Protein AF-A0A8S0TKL1-F1 (afdb_monomer_lite)

Organism: NCBI:txid158383

Structure (mmCIF, N/CA/C/O backbone):
data_AF-A0A8S0TKL1-F1
#
_entry.id   AF-A0A8S0TKL1-F1
#
loop_
_atom_site.group_PDB
_atom_site.id
_atom_site.type_symbol
_atom_site.label_atom_id
_atom_site.label_alt_id
_atom_site.label_comp_id
_atom_site.label_asym_id
_atom_site.label_entity_id
_atom_site.label_seq_id
_atom_site.pdbx_PDB_ins_code
_atom_site.Cartn_x
_atom_site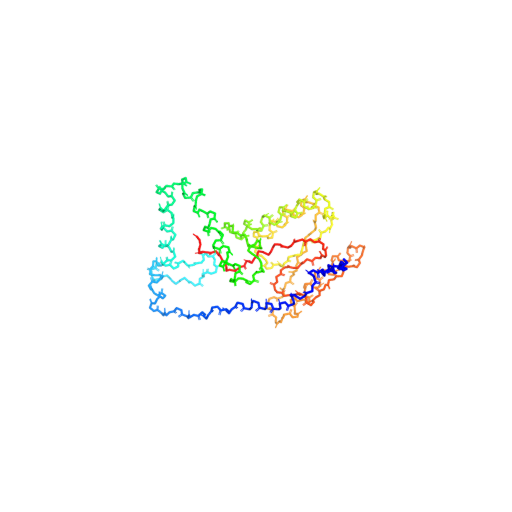.Cartn_y
_atom_site.Cartn_z
_atom_site.occupancy
_atom_site.B_iso_or_equiv
_atom_site.auth_seq_id
_atom_site.auth_comp_id
_atom_site.auth_asym_id
_atom_site.auth_atom_id
_atom_site.pdbx_PDB_model_num
ATOM 1 N N . MET A 1 1 ? -47.295 20.333 -53.017 1.00 46.12 1 MET A N 1
ATOM 2 C CA . MET A 1 1 ? -45.949 20.927 -53.095 1.00 46.12 1 MET A CA 1
ATOM 3 C C . MET A 1 1 ? -45.644 21.453 -51.716 1.00 46.12 1 MET A C 1
ATOM 5 O O . MET A 1 1 ? -46.322 22.380 -51.317 1.00 46.12 1 MET A O 1
ATOM 9 N N . ASP A 1 2 ? -44.691 20.826 -51.034 1.00 37.06 2 ASP A N 1
ATOM 10 C CA . ASP A 1 2 ? -43.877 21.405 -49.962 1.00 37.06 2 ASP A CA 1
ATOM 11 C C . ASP A 1 2 ? -42.509 20.688 -50.013 1.00 37.06 2 ASP A C 1
ATOM 13 O O . ASP A 1 2 ? -42.480 19.487 -50.309 1.00 37.06 2 ASP A O 1
ATOM 17 N N . PRO A 1 3 ? -41.378 21.402 -49.858 1.00 41.84 3 PRO A N 1
ATOM 18 C CA . PRO A 1 3 ? -40.030 20.863 -50.059 1.00 41.84 3 PRO A CA 1
ATOM 19 C C . PRO A 1 3 ? -39.504 20.091 -48.828 1.00 41.84 3 PRO A C 1
ATOM 21 O O . PRO A 1 3 ? -40.022 20.267 -47.727 1.00 41.84 3 PRO A O 1
ATOM 24 N N . PRO A 1 4 ? -38.462 19.244 -48.981 1.00 39.22 4 PRO A N 1
ATOM 25 C CA . PRO A 1 4 ? -37.960 18.406 -47.895 1.00 39.22 4 PRO A CA 1
ATOM 26 C C . PRO A 1 4 ? -37.111 19.191 -46.883 1.00 39.22 4 PRO A C 1
ATOM 28 O O . PRO A 1 4 ? -36.217 19.962 -47.242 1.00 39.22 4 PRO A O 1
ATOM 31 N N . THR A 1 5 ? -37.385 18.944 -45.604 1.00 43.25 5 THR A N 1
ATOM 32 C CA . THR A 1 5 ? -36.692 19.478 -44.427 1.00 43.25 5 THR A CA 1
ATOM 33 C C . THR A 1 5 ? -35.252 18.957 -44.354 1.00 43.25 5 THR A C 1
ATOM 35 O O . THR A 1 5 ? -35.010 17.756 -44.479 1.00 43.25 5 THR A O 1
ATOM 38 N N . LYS A 1 6 ? -34.285 19.859 -44.144 1.00 37.91 6 LYS A N 1
ATOM 39 C CA . LYS A 1 6 ? -32.874 19.523 -43.896 1.00 37.91 6 LYS A CA 1
ATOM 40 C C . LYS A 1 6 ? -32.737 18.767 -42.568 1.00 37.91 6 LYS A C 1
ATOM 42 O O . LYS A 1 6 ? -33.294 19.189 -41.561 1.00 37.91 6 LYS A O 1
ATOM 47 N N . ILE A 1 7 ? -31.975 17.677 -42.585 1.00 38.97 7 ILE A N 1
ATOM 48 C CA . ILE A 1 7 ? -31.530 16.941 -41.396 1.00 38.97 7 ILE A CA 1
ATOM 49 C C . ILE A 1 7 ? -30.292 17.670 -40.854 1.00 38.97 7 ILE A C 1
ATOM 51 O O . ILE A 1 7 ? -29.280 17.736 -41.550 1.00 38.97 7 ILE A O 1
ATOM 55 N N . GLU A 1 8 ? -30.375 18.228 -39.646 1.00 34.50 8 GLU A N 1
ATOM 56 C CA . GLU A 1 8 ? -29.218 18.737 -38.894 1.00 34.50 8 GLU A CA 1
ATOM 57 C C . GLU A 1 8 ? -28.656 17.629 -37.981 1.00 34.50 8 GLU A C 1
ATOM 59 O O . GLU A 1 8 ? -29.400 16.942 -37.280 1.00 34.50 8 GLU A O 1
ATOM 64 N N . ASP A 1 9 ? -27.335 17.431 -38.052 1.00 34.38 9 ASP A N 1
ATOM 65 C CA . ASP A 1 9 ? -26.521 16.479 -37.279 1.00 34.38 9 ASP A CA 1
ATOM 66 C C . ASP A 1 9 ? -26.368 16.982 -35.827 1.00 34.38 9 ASP A C 1
ATOM 68 O O . ASP A 1 9 ? -25.827 18.072 -35.626 1.00 34.38 9 ASP A O 1
ATOM 72 N N . PRO A 1 10 ? -26.806 16.235 -34.794 1.00 32.62 10 PRO A N 1
ATOM 73 C CA . PRO A 1 10 ? -26.685 16.653 -33.403 1.00 32.62 10 PRO A CA 1
ATOM 74 C C . PRO A 1 10 ? -25.294 16.291 -32.866 1.00 32.62 10 PRO A C 1
ATOM 76 O O . PRO A 1 10 ? -25.141 15.435 -31.995 1.00 32.62 10 PRO A O 1
ATOM 79 N N . ARG A 1 11 ? -24.256 16.929 -33.411 1.00 34.94 11 ARG A N 1
ATOM 80 C CA . ARG A 1 11 ? -22.880 16.869 -32.895 1.00 34.94 11 ARG A CA 1
ATOM 81 C C . ARG A 1 11 ? -22.237 18.248 -32.922 1.00 34.94 11 ARG A C 1
ATOM 83 O O . ARG A 1 11 ? -21.206 18.467 -33.547 1.00 34.94 11 ARG A O 1
ATOM 90 N N . ALA A 1 12 ? -22.853 19.174 -32.207 1.00 37.09 12 ALA A N 1
ATOM 91 C CA . ALA A 1 12 ? -22.194 20.368 -31.714 1.00 37.09 12 ALA A CA 1
ATOM 92 C C . ALA A 1 12 ? -22.820 20.716 -30.360 1.00 37.09 12 ALA A C 1
ATOM 94 O O . ALA A 1 12 ? -24.028 20.588 -30.193 1.00 37.09 12 ALA A O 1
ATOM 95 N N . ASP A 1 13 ? -21.974 21.125 -29.421 1.00 35.41 13 ASP A N 1
ATOM 96 C CA . ASP A 1 13 ? -22.315 21.729 -28.128 1.00 35.41 13 ASP A CA 1
ATOM 97 C C . ASP A 1 13 ? -22.530 20.781 -26.939 1.00 35.41 13 ASP A C 1
ATOM 99 O O . ASP A 1 13 ? -23.627 20.594 -26.421 1.00 35.41 13 ASP A O 1
ATOM 103 N N . ALA A 1 14 ? -21.412 20.280 -26.408 1.00 35.62 14 ALA A N 1
ATOM 104 C CA . ALA A 1 14 ? -21.275 20.017 -24.974 1.00 35.62 14 ALA A CA 1
ATOM 105 C C . ALA A 1 14 ? -19.806 20.166 -24.542 1.00 35.62 14 ALA A C 1
ATOM 107 O O . ALA A 1 14 ? -19.160 19.213 -24.114 1.00 35.62 14 ALA A O 1
ATOM 108 N N . ASN A 1 15 ? -19.265 21.381 -24.669 1.00 33.25 15 ASN A N 1
ATOM 109 C CA . ASN A 1 15 ? -18.017 21.753 -24.006 1.00 33.25 15 ASN A CA 1
ATOM 110 C C . ASN A 1 15 ? -18.342 22.062 -22.533 1.00 33.25 15 ASN A C 1
ATOM 112 O O . ASN A 1 15 ? -18.610 23.202 -22.160 1.00 33.25 15 ASN A O 1
ATOM 116 N N . GLY A 1 16 ? -18.445 21.007 -21.726 1.00 29.70 16 GLY A N 1
ATOM 117 C CA . GLY A 1 16 ? -18.662 21.085 -20.287 1.00 29.70 16 GLY A CA 1
ATOM 118 C C . GLY A 1 16 ? -17.365 20.792 -19.549 1.00 29.70 16 GLY A C 1
ATOM 119 O O . GLY A 1 16 ? -17.092 19.635 -19.240 1.00 29.70 16 GLY A O 1
ATOM 120 N N . ASP A 1 17 ? -16.598 21.841 -19.249 1.00 34.38 17 ASP A N 1
ATOM 121 C CA . ASP A 1 17 ? -15.521 21.831 -18.253 1.00 34.38 17 ASP A CA 1
ATOM 122 C C . ASP A 1 17 ? -16.118 21.530 -16.865 1.00 34.38 17 ASP A C 1
ATOM 124 O O . ASP A 1 17 ? -16.336 22.411 -16.032 1.00 34.38 17 ASP A O 1
ATOM 128 N N . ASN A 1 18 ? -16.406 20.258 -16.594 1.00 33.22 18 ASN A N 1
ATOM 129 C CA . ASN A 1 18 ? -16.682 19.784 -15.246 1.00 33.22 18 ASN A CA 1
ATOM 130 C C . ASN A 1 18 ? -15.349 19.538 -14.541 1.00 33.22 18 ASN A C 1
ATOM 132 O O . ASN A 1 18 ? -14.916 18.404 -14.348 1.00 33.22 18 ASN A O 1
ATOM 136 N N . ASN A 1 19 ? -14.715 20.635 -14.123 1.00 36.72 19 ASN A N 1
ATOM 137 C CA . ASN A 1 19 ? -13.672 20.623 -13.105 1.00 36.72 19 ASN A CA 1
ATOM 138 C C . ASN A 1 19 ? -14.286 20.121 -11.790 1.00 36.72 19 ASN A C 1
ATOM 140 O O . ASN A 1 19 ? -14.715 20.894 -10.931 1.00 36.72 19 ASN A O 1
ATOM 144 N N . HIS A 1 20 ? -14.354 18.799 -11.642 1.00 42.16 20 HIS A N 1
ATOM 145 C CA . HIS A 1 20 ? -14.812 18.122 -10.439 1.00 42.16 20 HIS A CA 1
ATOM 146 C C . HIS A 1 20 ? -13.710 18.184 -9.373 1.00 42.16 20 HIS A C 1
ATOM 148 O O . HIS A 1 20 ? -13.169 17.171 -8.940 1.00 42.16 20 HIS A O 1
ATOM 154 N N . VAL A 1 21 ? -13.358 19.396 -8.940 1.00 45.19 21 VAL A N 1
ATOM 155 C CA . VAL A 1 21 ? -12.469 19.603 -7.796 1.00 45.19 21 VAL A CA 1
ATOM 156 C C . VAL A 1 21 ? -13.259 19.197 -6.558 1.00 45.19 21 VAL A C 1
ATOM 158 O O . VAL A 1 21 ? -14.012 19.993 -5.988 1.00 45.19 21 VAL A O 1
ATOM 161 N N . SER A 1 22 ? -13.144 17.925 -6.167 1.00 52.41 22 SER A N 1
ATOM 162 C CA . SER A 1 22 ? -13.704 17.458 -4.905 1.00 52.41 22 SER A CA 1
ATOM 163 C C . SER A 1 22 ? -13.083 18.314 -3.794 1.00 52.41 22 SER A C 1
ATOM 165 O O . SER A 1 22 ? -11.863 18.456 -3.666 1.00 52.41 22 SER A O 1
ATOM 167 N N . LYS A 1 23 ? -13.927 19.018 -3.033 1.00 53.78 23 LYS A N 1
ATOM 168 C CA . LYS A 1 23 ? -13.450 19.808 -1.897 1.00 53.78 23 LYS A CA 1
ATOM 169 C C . LYS A 1 23 ? -12.899 18.821 -0.876 1.00 53.78 23 LYS A C 1
ATOM 171 O O . LYS A 1 23 ? -13.683 18.111 -0.250 1.00 53.78 23 LYS A O 1
ATOM 176 N N . LYS A 1 24 ? -11.570 18.790 -0.714 1.00 57.69 24 LYS A N 1
ATOM 177 C CA . LYS A 1 24 ? -10.903 17.966 0.302 1.00 57.69 24 LYS A CA 1
ATOM 178 C C . LYS A 1 24 ? -11.620 18.148 1.647 1.00 57.69 24 LYS A C 1
ATOM 180 O O . LYS A 1 24 ? -11.804 19.298 2.068 1.00 57.69 24 LYS A O 1
ATOM 185 N N . PRO A 1 25 ? -12.040 17.060 2.315 1.00 58.72 25 PRO A N 1
ATOM 186 C CA . PRO A 1 25 ? -12.666 17.154 3.623 1.00 58.72 25 PRO A CA 1
ATOM 187 C C . PRO A 1 25 ? -11.761 17.947 4.569 1.00 58.72 25 PRO A C 1
ATOM 189 O O . PRO A 1 25 ? -10.560 17.684 4.651 1.00 58.72 25 PRO A O 1
ATOM 192 N N . LYS A 1 26 ? -12.317 18.934 5.281 1.00 61.84 26 LYS A N 1
ATOM 193 C CA . LYS A 1 26 ? -11.586 19.601 6.364 1.00 61.84 26 LYS A CA 1
ATOM 194 C C . LYS A 1 26 ? -11.349 18.570 7.464 1.00 61.84 26 LYS A C 1
ATOM 196 O O . LYS A 1 26 ? -12.279 18.215 8.181 1.00 61.84 26 LYS A O 1
ATOM 201 N N . LEU A 1 27 ? -10.115 18.090 7.573 1.00 65.31 27 LEU A N 1
ATOM 202 C CA . LEU A 1 27 ? -9.699 17.199 8.649 1.00 65.31 27 LEU A CA 1
ATOM 203 C C . LEU A 1 27 ? -9.691 17.994 9.960 1.00 65.31 27 LEU A C 1
ATOM 205 O O . LEU A 1 27 ? -8.895 18.916 10.131 1.00 65.31 27 LEU A O 1
ATOM 209 N N . SER A 1 28 ? -10.602 17.665 10.872 1.00 76.12 28 SER A N 1
ATOM 210 C CA . SER A 1 28 ? -10.535 18.119 12.259 1.00 76.12 28 SER A CA 1
ATOM 211 C C . SER A 1 28 ? -9.568 17.229 13.030 1.00 76.12 28 SER A C 1
ATOM 213 O O . SER A 1 28 ? -9.634 16.003 12.925 1.00 76.12 28 SER A O 1
ATOM 215 N N . PHE A 1 29 ? -8.685 17.829 13.824 1.00 82.19 29 PHE A N 1
ATOM 216 C CA . PHE A 1 29 ? -7.832 17.062 14.725 1.00 82.19 29 PHE A CA 1
ATOM 217 C C . PHE A 1 29 ? -8.677 16.422 15.829 1.00 82.19 29 PHE A C 1
ATOM 219 O O . PHE A 1 29 ? -9.531 17.081 16.419 1.00 82.19 29 PHE A O 1
ATOM 226 N N . ILE A 1 30 ? -8.417 15.144 16.099 1.00 87.38 30 ILE A N 1
ATOM 227 C CA . ILE A 1 30 ? -8.975 14.426 17.246 1.00 87.38 30 ILE A CA 1
ATOM 228 C C . ILE A 1 30 ? -8.429 15.041 18.545 1.00 87.38 30 ILE A C 1
ATOM 230 O O . ILE A 1 30 ? -7.235 15.332 18.653 1.00 87.38 30 ILE A O 1
ATOM 234 N N . SER A 1 31 ? -9.302 15.276 19.521 1.00 93.88 31 SER A N 1
ATOM 235 C CA . SER A 1 31 ? -8.929 15.868 20.807 1.00 93.88 31 SER A CA 1
ATOM 236 C C . SER A 1 31 ? -8.208 14.864 21.715 1.00 93.88 31 SER A C 1
ATOM 238 O O . SER A 1 31 ? -8.336 13.650 21.565 1.00 93.88 31 SER A O 1
ATOM 240 N N . GLU A 1 32 ? -7.455 15.353 22.703 1.00 94.56 32 GLU A N 1
ATOM 241 C CA . GLU A 1 32 ? -6.758 14.482 23.658 1.00 94.56 32 GLU A CA 1
ATOM 242 C C . GLU A 1 32 ? -7.700 13.505 24.404 1.00 94.56 32 GLU A C 1
ATOM 244 O O . GLU A 1 32 ? -7.355 12.322 24.499 1.00 94.56 32 GLU A O 1
ATOM 249 N N . PRO A 1 33 ? -8.889 13.918 24.895 1.00 96.12 33 PRO A N 1
ATOM 250 C CA . PRO A 1 33 ? -9.846 12.986 25.494 1.00 96.12 33 PRO A CA 1
ATOM 251 C C . PRO A 1 33 ? -10.320 11.904 24.518 1.00 96.12 33 PRO A C 1
ATOM 253 O O . PRO A 1 33 ? -10.390 10.734 24.897 1.00 96.12 33 PRO A O 1
ATOM 256 N N . GLU A 1 34 ? -10.590 12.267 23.261 1.00 95.62 34 GLU A N 1
ATOM 257 C CA . GLU A 1 34 ? -11.009 11.315 22.225 1.00 95.62 34 GLU A CA 1
ATOM 258 C C . GLU A 1 34 ? -9.890 10.321 21.892 1.00 95.62 34 GLU A C 1
ATOM 260 O O . GLU A 1 34 ? -10.152 9.126 21.808 1.00 95.62 34 GLU A O 1
ATOM 265 N N . ILE A 1 35 ? -8.629 10.766 21.796 1.00 93.75 35 ILE A N 1
ATOM 266 C CA . ILE A 1 35 ? -7.475 9.863 21.638 1.00 93.75 35 ILE A CA 1
ATOM 267 C C . ILE A 1 35 ? -7.415 8.878 22.812 1.00 93.75 35 ILE A C 1
ATOM 269 O O . ILE A 1 35 ? -7.280 7.670 22.607 1.00 93.75 35 ILE A O 1
ATOM 273 N N . ARG A 1 36 ? -7.522 9.365 24.056 1.00 93.25 36 ARG A N 1
ATOM 274 C CA . ARG A 1 36 ? -7.478 8.497 25.246 1.00 93.25 36 ARG A CA 1
ATOM 275 C C . ARG A 1 36 ? -8.600 7.461 25.228 1.00 93.25 36 ARG A C 1
ATOM 277 O O . ARG A 1 36 ? -8.350 6.317 25.595 1.00 93.25 36 ARG A O 1
ATOM 284 N N . GLN A 1 37 ? -9.795 7.839 24.780 1.00 96.25 37 GLN A N 1
ATOM 285 C CA . GLN A 1 37 ? -10.935 6.935 24.653 1.00 96.25 37 GLN A CA 1
ATOM 286 C C . GLN A 1 37 ? -10.734 5.904 23.533 1.00 96.25 37 GLN A C 1
ATOM 288 O O . GLN A 1 37 ? -10.868 4.703 23.771 1.00 96.25 37 GLN A O 1
ATOM 293 N N . GLU A 1 38 ? -10.379 6.350 22.328 1.00 95.62 38 GLU A N 1
ATOM 294 C CA . GLU A 1 38 ? -10.201 5.492 21.152 1.00 95.62 38 GLU A CA 1
ATOM 295 C C . GLU A 1 38 ? -9.068 4.473 21.335 1.00 95.62 38 GLU A C 1
ATOM 297 O O . GLU A 1 38 ? -9.150 3.348 20.845 1.00 95.62 38 GLU A O 1
ATOM 302 N N . PHE A 1 39 ? -8.032 4.816 22.101 1.00 94.88 39 PHE A N 1
ATOM 303 C CA . PHE A 1 39 ? -6.862 3.961 22.315 1.00 94.88 39 PHE A CA 1
ATOM 304 C C . PHE A 1 39 ? -6.753 3.398 23.743 1.00 94.88 39 PHE A C 1
ATOM 306 O O . PHE A 1 39 ? -5.701 2.882 24.127 1.00 94.88 39 PHE A O 1
ATOM 313 N N . ALA A 1 40 ? -7.842 3.419 24.523 1.00 95.75 40 ALA A N 1
ATOM 314 C CA . ALA A 1 40 ? -7.879 2.920 25.907 1.00 95.75 40 ALA A CA 1
ATOM 315 C C . ALA A 1 40 ? -7.533 1.422 26.052 1.00 95.75 40 ALA A C 1
ATOM 317 O O . ALA A 1 40 ? -7.192 0.959 27.136 1.00 95.75 40 ALA A O 1
ATOM 318 N N . HIS A 1 41 ? -7.617 0.658 24.961 1.00 94.81 41 HIS A N 1
ATOM 319 C CA . HIS A 1 41 ? -7.290 -0.768 24.913 1.00 94.81 41 HIS A CA 1
ATOM 320 C C . HIS A 1 41 ? -5.775 -1.049 24.850 1.00 94.81 41 HIS A C 1
ATOM 322 O O . HIS A 1 41 ? -5.359 -2.207 24.914 1.00 94.81 41 HIS A O 1
ATOM 328 N N . HIS A 1 42 ? -4.931 -0.022 24.713 1.00 94.81 42 HIS A N 1
ATOM 329 C CA . HIS A 1 42 ? -3.483 -0.178 24.808 1.00 94.81 42 HIS A CA 1
ATOM 330 C C . HIS A 1 42 ? -3.037 -0.545 26.226 1.00 94.81 42 HIS A C 1
ATOM 332 O O . HIS A 1 42 ? -3.619 -0.115 27.219 1.00 94.81 42 HIS A O 1
ATOM 338 N N . LYS A 1 43 ? -1.945 -1.314 26.325 1.00 95.12 43 LYS A N 1
ATOM 339 C CA . LYS A 1 43 ? -1.371 -1.724 27.610 1.00 95.12 43 LYS A CA 1
ATOM 340 C C . LYS A 1 43 ? -0.892 -0.494 28.407 1.00 95.12 43 LYS A C 1
ATOM 342 O O . LYS A 1 43 ? 0.023 0.188 27.938 1.00 95.12 43 LYS A O 1
ATOM 347 N N . PRO A 1 44 ? -1.437 -0.231 29.612 1.00 94.31 44 PRO A N 1
ATOM 348 C CA . PRO A 1 44 ? -0.988 0.881 30.445 1.00 94.31 44 PRO A CA 1
ATOM 349 C C . PRO A 1 44 ? 0.503 0.778 30.788 1.00 94.31 44 PRO A C 1
ATOM 351 O O . PRO A 1 44 ? 1.040 -0.319 30.946 1.00 94.31 44 PRO A O 1
ATOM 354 N N . GLY A 1 45 ? 1.175 1.925 30.900 1.00 95.12 45 GLY A N 1
ATOM 355 C CA . GLY A 1 45 ? 2.604 2.003 31.226 1.00 95.12 45 GLY A CA 1
ATOM 356 C C . GLY A 1 45 ? 3.561 1.670 30.074 1.00 95.12 45 GLY A C 1
ATOM 357 O O . GLY A 1 45 ? 4.769 1.758 30.263 1.00 95.12 45 GLY A O 1
ATOM 358 N N . ILE A 1 46 ? 3.058 1.324 28.881 1.00 94.88 46 ILE A N 1
ATOM 359 C CA . ILE A 1 46 ? 3.880 1.059 27.692 1.00 94.88 46 ILE A CA 1
ATOM 360 C C . ILE A 1 46 ? 3.612 2.122 26.626 1.00 94.88 46 ILE A C 1
ATOM 362 O O . ILE A 1 46 ? 2.532 2.176 26.038 1.00 94.88 46 ILE A O 1
ATOM 366 N N . ALA A 1 47 ? 4.615 2.952 26.339 1.00 91.19 47 ALA A N 1
ATOM 367 C CA . ALA A 1 47 ? 4.531 3.937 25.267 1.00 91.19 47 ALA A CA 1
ATOM 368 C C . ALA A 1 47 ? 4.677 3.262 23.890 1.00 91.19 47 ALA A C 1
ATOM 370 O O . ALA A 1 47 ? 5.709 2.667 23.576 1.00 91.19 47 ALA A O 1
ATOM 371 N N . ARG A 1 48 ? 3.654 3.383 23.037 1.00 88.19 48 ARG A N 1
ATOM 372 C CA . ARG A 1 48 ? 3.707 2.950 21.632 1.00 88.19 48 ARG A CA 1
ATOM 373 C C . ARG A 1 48 ? 4.228 4.083 20.751 1.00 88.19 48 ARG A C 1
ATOM 375 O O . ARG A 1 48 ? 3.455 4.850 20.193 1.00 88.19 48 ARG A O 1
ATOM 382 N N . ILE A 1 49 ? 5.550 4.175 20.633 1.00 92.56 49 ILE A N 1
ATOM 383 C CA . ILE A 1 49 ? 6.214 5.207 19.814 1.00 92.56 49 ILE A CA 1
ATOM 384 C C . ILE A 1 49 ? 6.413 4.793 18.348 1.00 92.56 49 ILE A C 1
ATOM 386 O O . ILE A 1 49 ? 6.733 5.629 17.512 1.00 92.56 49 ILE A O 1
ATOM 390 N N . ASN A 1 50 ? 6.213 3.512 18.019 1.00 91.06 50 ASN A N 1
ATOM 391 C CA . ASN A 1 50 ? 6.388 2.973 16.669 1.00 91.06 50 ASN A CA 1
ATOM 392 C C . ASN A 1 50 ? 5.051 2.515 16.065 1.00 91.06 50 ASN A C 1
ATOM 394 O O . ASN A 1 50 ? 4.808 1.323 15.867 1.00 91.06 50 ASN A O 1
ATOM 398 N N . ASN A 1 51 ? 4.175 3.475 15.767 1.00 87.69 51 ASN A N 1
ATOM 399 C CA . ASN A 1 51 ? 2.934 3.187 15.043 1.00 87.69 51 ASN A CA 1
ATOM 400 C C . ASN A 1 51 ? 3.195 2.835 13.568 1.00 87.69 51 ASN A C 1
ATOM 402 O O . ASN A 1 51 ? 2.362 2.188 12.947 1.00 87.69 51 ASN A O 1
ATOM 406 N N . GLY A 1 52 ? 4.361 3.190 13.018 1.00 86.69 52 GLY A N 1
ATOM 407 C CA . GLY A 1 52 ? 4.713 2.916 11.622 1.00 86.69 52 GLY A CA 1
ATOM 408 C C . GLY A 1 52 ? 4.909 1.435 11.276 1.00 86.69 52 GLY A C 1
ATOM 409 O O . GLY A 1 52 ? 4.870 1.092 10.102 1.00 86.69 52 GLY A O 1
ATOM 410 N N . SER A 1 53 ? 5.101 0.548 12.262 1.00 86.12 53 SER A N 1
ATOM 411 C CA . SER A 1 53 ? 5.328 -0.883 12.001 1.00 86.12 53 SER A CA 1
ATOM 412 C C . SER A 1 53 ? 4.035 -1.678 11.809 1.00 86.12 53 SER A C 1
ATOM 414 O O . SER A 1 53 ? 3.853 -2.328 10.788 1.00 86.12 53 SER A O 1
ATOM 416 N N . PHE A 1 54 ? 3.151 -1.660 12.810 1.00 87.75 54 PHE A N 1
ATOM 417 C CA . PHE A 1 54 ? 1.919 -2.468 12.836 1.00 87.75 54 PHE A CA 1
ATOM 418 C C . PHE A 1 54 ? 0.667 -1.618 13.070 1.00 87.75 54 PHE A C 1
ATOM 420 O O . PHE A 1 54 ? -0.392 -2.158 13.367 1.00 87.75 54 PHE A O 1
ATOM 427 N N . GLY A 1 55 ? 0.797 -0.291 13.009 1.00 89.50 55 GLY A N 1
ATOM 428 C CA . GLY A 1 55 ? -0.294 0.647 13.231 1.00 89.50 55 GLY A CA 1
ATOM 429 C C . GLY A 1 55 ? -0.856 0.668 14.652 1.00 89.50 55 GLY A C 1
ATOM 430 O O . GLY A 1 55 ? -0.248 0.209 15.627 1.00 89.50 55 GLY A O 1
ATOM 431 N N . SER A 1 56 ? -2.026 1.288 14.753 1.00 89.88 56 SER A N 1
ATOM 432 C CA . SER A 1 56 ? -2.817 1.453 15.968 1.00 89.88 56 SER A CA 1
ATOM 433 C C . SER A 1 56 ? -4.271 1.640 15.543 1.00 89.88 56 SER A C 1
ATOM 435 O O . SER A 1 56 ? -4.567 2.585 14.814 1.00 89.88 56 SER A O 1
ATOM 437 N N . CYS A 1 57 ? -5.166 0.738 15.947 1.00 92.50 57 CYS A N 1
ATOM 438 C CA . CYS A 1 57 ? -6.558 0.745 15.496 1.00 92.50 57 CYS A CA 1
ATOM 439 C C . CYS A 1 57 ? -7.459 1.413 16.546 1.00 92.50 57 CYS A C 1
ATOM 441 O O . CYS A 1 57 ? -7.483 0.929 17.675 1.00 92.50 57 CYS A O 1
ATOM 443 N N . PRO A 1 58 ? -8.195 2.491 16.225 1.00 95.06 58 PRO A N 1
ATOM 444 C CA . PRO A 1 58 ? -9.156 3.091 17.151 1.00 95.06 58 PRO A CA 1
ATOM 445 C C . PRO A 1 58 ? -10.236 2.088 17.594 1.00 95.06 58 PRO A C 1
ATOM 447 O O . PRO A 1 58 ? -10.671 1.233 16.817 1.00 95.06 58 PRO A O 1
ATOM 450 N N . ALA A 1 59 ? -10.714 2.201 18.832 1.00 97.19 59 ALA A N 1
ATOM 451 C CA . ALA A 1 59 ? -11.769 1.362 19.392 1.00 97.19 59 ALA A CA 1
ATOM 452 C C . ALA A 1 59 ? -13.057 1.381 18.551 1.00 97.19 59 ALA A C 1
ATOM 454 O O . ALA A 1 59 ? -13.710 0.343 18.409 1.00 97.19 59 ALA A O 1
ATOM 455 N N . SER A 1 60 ? -13.412 2.521 17.955 1.00 96.81 60 SER A N 1
ATOM 456 C CA . SER A 1 60 ? -14.567 2.645 17.057 1.00 96.81 60 SER A CA 1
ATOM 457 C C . SER A 1 60 ? -14.417 1.821 15.772 1.00 96.81 60 SER A C 1
ATOM 459 O O . SER A 1 60 ? -15.394 1.220 15.303 1.00 96.81 60 SER A O 1
ATOM 461 N N . ILE A 1 61 ? -13.199 1.712 15.237 1.00 96.31 61 ILE A N 1
ATOM 462 C CA . ILE A 1 61 ? -12.889 0.867 14.077 1.00 96.31 61 ILE A CA 1
ATOM 463 C C . ILE A 1 61 ? -12.920 -0.611 14.475 1.00 96.31 61 ILE A C 1
ATOM 465 O O . ILE A 1 61 ? -13.603 -1.394 13.816 1.00 96.31 61 ILE A O 1
ATOM 469 N N . ILE A 1 62 ? -12.316 -0.986 15.611 1.00 96.69 62 ILE A N 1
ATOM 470 C CA . ILE A 1 62 ? -12.394 -2.356 16.161 1.00 96.69 62 ILE A CA 1
ATOM 471 C C . ILE A 1 62 ? -13.860 -2.785 16.350 1.00 96.69 62 ILE A C 1
ATOM 473 O O . ILE A 1 62 ? -14.250 -3.900 15.997 1.00 96.69 62 ILE A O 1
ATOM 477 N N . ALA A 1 63 ? -14.704 -1.903 16.891 1.00 97.88 63 ALA A N 1
ATOM 478 C CA . ALA A 1 63 ? -16.128 -2.173 17.070 1.00 97.88 63 ALA A CA 1
ATOM 479 C C . ALA A 1 63 ? -16.865 -2.353 15.732 1.00 97.88 63 ALA A C 1
ATOM 481 O O . ALA A 1 63 ? -17.795 -3.155 15.631 1.00 97.88 63 ALA A O 1
ATOM 482 N N . SER A 1 64 ? -16.474 -1.616 14.695 1.00 97.12 64 SER A N 1
ATOM 483 C CA . SER A 1 64 ? -17.054 -1.736 13.354 1.00 97.12 64 SER A CA 1
ATOM 484 C C . SER A 1 64 ? -16.625 -3.034 12.666 1.00 97.12 64 SER A C 1
ATOM 486 O O . SER A 1 64 ? -17.481 -3.735 12.129 1.00 97.12 64 SER A O 1
ATOM 488 N N . GLN A 1 65 ? -15.355 -3.425 12.791 1.00 96.19 65 GLN A N 1
ATOM 489 C CA . GLN A 1 65 ? -14.852 -4.712 12.307 1.00 96.19 65 GLN A CA 1
ATOM 490 C C . GLN A 1 65 ? -15.617 -5.888 12.935 1.00 96.19 65 GLN A C 1
ATOM 492 O O . GLN A 1 65 ? -16.130 -6.750 12.222 1.00 96.19 65 GLN A O 1
ATOM 497 N N . LYS A 1 66 ? -15.791 -5.891 14.266 1.00 96.81 66 LYS A N 1
ATOM 498 C CA . LYS A 1 66 ? -16.580 -6.920 14.971 1.00 96.81 66 LYS A CA 1
ATOM 499 C C . LYS A 1 66 ? -18.025 -6.992 14.475 1.00 96.81 66 LYS A C 1
ATOM 501 O O . LYS A 1 66 ? -18.570 -8.081 14.317 1.00 96.81 66 LYS A O 1
ATOM 506 N N . ARG A 1 67 ? -18.652 -5.841 14.203 1.00 97.62 67 ARG A N 1
ATOM 507 C CA . ARG A 1 67 ? -20.017 -5.784 13.654 1.00 97.62 67 ARG A CA 1
ATOM 508 C C . ARG A 1 67 ? -20.105 -6.428 12.269 1.00 97.62 67 ARG A C 1
ATOM 510 O O . ARG A 1 67 ? -21.058 -7.160 12.016 1.00 97.62 67 ARG A O 1
ATOM 517 N N . TRP A 1 68 ? -19.125 -6.197 11.399 1.00 95.31 68 TRP A N 1
ATOM 518 C CA . TRP A 1 68 ? -19.075 -6.825 10.077 1.00 95.31 68 TRP A CA 1
ATOM 519 C C . TRP A 1 68 ? -18.805 -8.329 10.142 1.00 95.31 68 TRP A C 1
ATOM 521 O O . TRP A 1 68 ? -19.490 -9.087 9.460 1.00 95.31 68 TRP A O 1
ATOM 531 N N . GLN A 1 69 ? -17.895 -8.771 11.015 1.00 95.69 69 GLN A N 1
ATOM 532 C CA . GLN A 1 69 ? -17.655 -10.199 11.253 1.00 95.69 69 GLN A CA 1
ATOM 533 C C . GLN A 1 69 ? -18.933 -10.915 11.706 1.00 95.69 69 GLN A C 1
ATOM 535 O O . GLN A 1 69 ? -19.287 -11.954 11.158 1.00 95.69 69 GLN A O 1
ATOM 540 N N . LEU A 1 70 ? -19.670 -10.334 12.660 1.00 97.31 70 LEU A N 1
ATOM 541 C CA . LEU A 1 70 ? -20.937 -10.903 13.119 1.00 97.31 70 LEU A CA 1
ATOM 542 C C . LEU A 1 70 ? -21.997 -10.937 12.012 1.00 97.31 70 LEU A C 1
ATOM 544 O O . LEU A 1 70 ? -22.692 -11.940 11.899 1.00 97.31 70 LEU A O 1
ATOM 548 N N . ARG A 1 71 ? -22.107 -9.895 11.174 1.00 95.19 71 ARG A N 1
ATOM 549 C CA . ARG A 1 71 ? -23.038 -9.905 10.028 1.00 95.19 71 ARG A CA 1
ATOM 550 C C . ARG A 1 71 ? -22.749 -11.041 9.058 1.00 95.19 71 ARG A C 1
ATOM 552 O O . ARG A 1 71 ? -23.680 -11.721 8.650 1.00 95.19 71 ARG A O 1
ATOM 559 N N . PHE A 1 72 ? -21.480 -11.254 8.716 1.00 95.69 72 PHE A N 1
ATOM 560 C CA . PHE A 1 72 ? -21.095 -12.378 7.868 1.00 95.69 72 PHE A CA 1
ATOM 561 C C . PHE A 1 72 ? -21.507 -13.715 8.498 1.00 95.69 72 PHE A C 1
ATOM 563 O O . PHE A 1 72 ? -22.115 -14.543 7.832 1.00 95.69 72 PHE A O 1
ATOM 570 N N . LEU A 1 73 ? -21.251 -13.905 9.797 1.00 97.06 73 LEU A N 1
ATOM 571 C CA . LEU A 1 73 ? -21.573 -15.153 10.499 1.00 97.06 73 LEU A CA 1
ATOM 572 C C . LEU A 1 73 ? -23.078 -15.395 10.702 1.00 97.06 73 LEU A C 1
ATOM 574 O O . LEU A 1 73 ? -23.481 -16.537 10.897 1.00 97.06 73 LEU A O 1
ATOM 578 N N . GLN A 1 74 ? -23.910 -14.351 10.679 1.00 97.94 74 GLN A N 1
ATOM 579 C CA . GLN A 1 74 ? -25.364 -14.478 10.826 1.00 97.94 74 GLN A CA 1
ATOM 580 C C . GLN A 1 74 ? -26.022 -15.135 9.608 1.00 97.94 74 GLN A C 1
ATOM 582 O O . GLN A 1 74 ? -26.962 -15.910 9.770 1.00 97.94 74 GLN A O 1
ATOM 587 N N . GLN A 1 75 ? -25.554 -14.801 8.404 1.00 97.69 75 GLN A N 1
ATOM 588 C CA . GLN A 1 75 ? -26.092 -15.309 7.141 1.00 97.69 75 GLN A CA 1
ATOM 589 C C . GLN A 1 75 ? -24.996 -15.165 6.054 1.00 97.69 75 GLN A C 1
ATOM 591 O O . GLN A 1 75 ? -24.933 -14.141 5.368 1.00 97.69 75 GLN A O 1
ATOM 596 N N . PRO A 1 76 ? -24.074 -16.144 5.929 1.00 97.25 76 PRO A N 1
ATOM 597 C CA . PRO A 1 76 ? -22.922 -16.028 5.030 1.00 97.25 76 PRO A CA 1
ATOM 598 C C . PRO A 1 76 ? -23.285 -15.901 3.547 1.00 97.25 76 PRO A C 1
ATOM 600 O O . PRO A 1 76 ? -22.623 -15.152 2.829 1.00 97.25 76 PRO A O 1
ATOM 603 N N . ASP A 1 77 ? -24.329 -16.596 3.094 1.00 98.19 77 ASP A N 1
ATOM 604 C CA . ASP A 1 77 ? -24.719 -16.631 1.681 1.00 98.19 77 ASP A CA 1
ATOM 605 C C . ASP A 1 77 ? -25.253 -15.268 1.216 1.00 98.19 77 ASP A C 1
ATOM 607 O O . ASP A 1 77 ? -24.765 -14.686 0.251 1.00 98.19 77 ASP A O 1
ATOM 611 N N . ASP A 1 78 ? -26.211 -14.704 1.945 1.00 96.94 78 ASP A N 1
ATOM 612 C CA . ASP A 1 78 ? -26.760 -13.364 1.744 1.00 96.94 78 ASP A CA 1
ATOM 613 C C . ASP A 1 78 ? -25.663 -12.308 1.853 1.00 96.94 78 ASP A C 1
ATOM 615 O O . ASP A 1 78 ? -25.562 -11.420 1.004 1.00 96.94 78 ASP A O 1
ATOM 619 N N . PHE A 1 79 ? -24.773 -12.430 2.844 1.00 96.00 79 PHE A N 1
ATOM 620 C CA . PHE A 1 79 ? -23.640 -11.524 2.944 1.00 96.00 79 PHE A CA 1
ATOM 621 C C . PHE A 1 79 ? -22.775 -11.562 1.680 1.00 96.00 79 PHE A C 1
ATOM 623 O O . PHE A 1 79 ? -22.459 -10.509 1.121 1.00 96.00 79 PHE A O 1
ATOM 630 N N . PHE A 1 80 ? -22.410 -12.755 1.212 1.00 94.06 80 PHE A N 1
ATOM 631 C CA . PHE A 1 80 ? -21.535 -12.929 0.060 1.00 94.06 80 PHE A CA 1
ATOM 632 C C . PHE A 1 80 ? -22.191 -12.451 -1.242 1.00 94.06 80 PHE A C 1
ATOM 634 O O . PHE A 1 80 ? -21.600 -11.647 -1.965 1.00 94.06 80 PHE A O 1
ATOM 641 N N . PHE A 1 81 ? -23.422 -12.888 -1.520 1.00 95.56 81 PHE A N 1
ATOM 642 C CA . PHE A 1 81 ? -24.107 -12.601 -2.781 1.00 95.56 81 PHE A CA 1
ATOM 643 C C . PHE A 1 81 ? -24.711 -11.196 -2.839 1.00 95.56 81 PHE A C 1
ATOM 645 O O . PHE A 1 81 ? -24.714 -10.582 -3.904 1.00 95.56 81 PHE A O 1
ATOM 652 N N . ASN A 1 82 ? -25.188 -10.654 -1.714 1.00 95.38 82 ASN A N 1
ATOM 653 C CA . ASN A 1 82 ? -25.957 -9.409 -1.713 1.00 95.38 82 ASN A CA 1
ATOM 654 C C . ASN A 1 82 ? -25.227 -8.230 -1.065 1.00 95.38 82 ASN A C 1
ATOM 656 O O . ASN A 1 82 ? -25.539 -7.081 -1.391 1.00 95.38 82 ASN A O 1
ATOM 660 N N . HIS A 1 83 ? -24.271 -8.440 -0.156 1.00 93.88 83 HIS A N 1
ATOM 661 C CA . HIS A 1 83 ? -23.659 -7.341 0.604 1.00 93.88 83 HIS A CA 1
ATOM 662 C C . HIS A 1 83 ? -22.198 -7.073 0.243 1.00 93.88 83 HIS A C 1
ATOM 664 O O . HIS A 1 83 ? -21.846 -5.914 0.017 1.00 93.88 83 HIS A O 1
ATOM 670 N N . LEU A 1 84 ? -21.364 -8.107 0.153 1.00 92.00 84 LEU A N 1
ATOM 671 C CA . LEU A 1 84 ? -19.910 -7.987 0.069 1.00 92.00 84 LEU A CA 1
ATOM 672 C C . LEU A 1 84 ? -19.451 -7.098 -1.093 1.00 92.00 84 LEU A C 1
ATOM 674 O O . LEU A 1 84 ? -18.752 -6.111 -0.866 1.00 92.00 84 LEU A O 1
ATOM 678 N N . GLN A 1 85 ? -19.892 -7.384 -2.322 1.00 94.19 85 GLN A N 1
ATOM 679 C CA . GLN A 1 85 ? -19.466 -6.631 -3.508 1.00 94.19 85 GLN A CA 1
ATOM 680 C C . GLN A 1 85 ? -19.822 -5.140 -3.409 1.00 94.19 85 GLN A C 1
ATOM 682 O O . GLN A 1 85 ? -19.002 -4.279 -3.729 1.00 94.19 85 GLN A O 1
ATOM 687 N N . ARG A 1 86 ? -21.026 -4.824 -2.912 1.00 96.06 86 ARG A N 1
ATOM 688 C CA . ARG A 1 86 ? -21.472 -3.436 -2.723 1.00 96.06 86 ARG A CA 1
ATOM 689 C C . ARG A 1 86 ? -20.620 -2.708 -1.685 1.00 96.06 86 ARG A C 1
ATOM 691 O O . ARG A 1 86 ? -20.275 -1.550 -1.897 1.00 96.06 86 ARG A O 1
ATOM 698 N N . GLN A 1 87 ? -20.264 -3.377 -0.587 1.00 94.94 87 GLN A N 1
ATOM 699 C CA . GLN A 1 87 ? -19.422 -2.783 0.456 1.00 94.94 87 GLN A CA 1
ATOM 700 C C . GLN A 1 87 ? -17.975 -2.593 -0.011 1.00 94.94 87 GLN A C 1
ATOM 702 O O . GLN A 1 87 ? -17.408 -1.533 0.227 1.00 94.94 87 GLN A O 1
ATOM 707 N N . ILE A 1 88 ? -17.405 -3.550 -0.754 1.00 93.81 88 ILE A N 1
ATOM 708 C CA . ILE A 1 88 ? -16.076 -3.393 -1.366 1.00 93.81 88 ILE A CA 1
ATOM 709 C C . ILE A 1 88 ? -16.069 -2.202 -2.330 1.00 93.81 88 ILE A C 1
ATOM 711 O O . ILE A 1 88 ? -15.162 -1.376 -2.268 1.00 93.81 88 ILE A O 1
ATOM 715 N N . LEU A 1 89 ? -17.081 -2.070 -3.194 1.00 95.88 89 LEU A N 1
ATOM 716 C CA . LEU A 1 89 ? -17.192 -0.931 -4.111 1.00 95.88 89 LEU A CA 1
ATOM 717 C C . LEU A 1 89 ? -17.307 0.400 -3.355 1.00 95.88 89 LEU A C 1
ATOM 719 O O . LEU A 1 89 ? -16.664 1.382 -3.728 1.00 95.88 89 LEU A O 1
ATOM 723 N N . HIS A 1 90 ? -18.087 0.427 -2.275 1.00 96.25 90 HIS A N 1
ATOM 724 C CA . HIS A 1 90 ? -18.206 1.601 -1.417 1.00 96.25 90 HIS A CA 1
ATOM 725 C C . HIS A 1 90 ? -16.854 1.996 -0.802 1.00 96.25 90 HIS A C 1
ATOM 727 O O . HIS A 1 90 ? -16.446 3.151 -0.926 1.00 96.25 90 HIS A O 1
ATOM 733 N N . SER A 1 91 ? -16.116 1.039 -0.228 1.00 95.50 91 SER A N 1
ATOM 734 C CA . SER A 1 91 ? -14.765 1.276 0.295 1.00 95.50 91 SER A CA 1
ATOM 735 C C . SER A 1 91 ? -13.810 1.771 -0.793 1.00 95.50 91 SER A C 1
ATOM 737 O O . SER A 1 91 ? -13.128 2.770 -0.583 1.00 95.50 91 SER A O 1
ATOM 739 N N . ARG A 1 92 ? -13.797 1.138 -1.976 1.00 95.44 92 ARG A N 1
ATOM 740 C CA . ARG A 1 92 ? -12.967 1.570 -3.117 1.00 95.44 92 ARG A CA 1
ATOM 741 C C . ARG A 1 92 ? -13.286 2.998 -3.553 1.00 95.44 92 ARG A C 1
ATOM 743 O O . ARG A 1 92 ? -12.367 3.744 -3.860 1.00 95.44 92 ARG A O 1
ATOM 750 N N . THR A 1 93 ? -14.558 3.394 -3.534 1.00 95.38 93 THR A N 1
ATOM 751 C CA . THR A 1 93 ? -14.990 4.755 -3.899 1.00 95.38 93 THR A CA 1
ATOM 752 C C . THR A 1 93 ? -14.468 5.795 -2.907 1.00 95.38 93 THR A C 1
ATOM 754 O O . THR A 1 93 ? -13.909 6.805 -3.319 1.00 95.38 93 THR A O 1
ATOM 757 N N . ILE A 1 94 ? -14.567 5.522 -1.601 1.00 93.69 94 ILE A N 1
ATOM 758 C CA . ILE A 1 94 ? -14.005 6.408 -0.567 1.00 93.69 94 ILE A CA 1
ATOM 759 C C . ILE A 1 94 ? -12.483 6.524 -0.724 1.00 93.69 94 ILE A C 1
ATOM 761 O O . ILE A 1 94 ? -11.930 7.618 -0.636 1.00 93.69 94 ILE A O 1
ATOM 765 N N . ILE A 1 95 ? -11.802 5.398 -0.958 1.00 89.12 95 ILE A N 1
ATOM 766 C CA . ILE A 1 95 ? -10.344 5.364 -1.125 1.00 89.12 95 ILE A CA 1
ATOM 767 C C . ILE A 1 95 ? -9.924 6.137 -2.372 1.00 89.12 95 ILE A C 1
ATOM 769 O O . ILE A 1 95 ? -8.979 6.913 -2.295 1.00 89.12 95 ILE A O 1
ATOM 773 N N . LYS A 1 96 ? -10.637 5.962 -3.489 1.00 92.12 96 LYS A N 1
ATOM 774 C CA . LYS A 1 96 ? -10.415 6.697 -4.738 1.00 92.12 96 LYS A CA 1
ATOM 775 C C . LYS A 1 96 ? -10.397 8.205 -4.484 1.00 92.12 96 LYS A C 1
ATOM 777 O O . LYS A 1 96 ? -9.432 8.867 -4.856 1.00 92.12 96 LYS A O 1
ATOM 782 N N . ASP A 1 97 ? -11.400 8.725 -3.780 1.00 89.94 97 ASP A N 1
ATOM 783 C CA . ASP A 1 97 ? -11.459 10.149 -3.441 1.00 89.94 97 ASP A CA 1
ATOM 784 C C . ASP A 1 97 ? -10.339 10.562 -2.467 1.00 89.94 97 ASP A C 1
ATOM 786 O O . ASP A 1 97 ? -9.772 11.645 -2.600 1.00 89.94 97 ASP A O 1
ATOM 790 N N . LEU A 1 98 ? -9.979 9.698 -1.509 1.00 87.44 98 LEU A N 1
ATOM 791 C CA . LEU A 1 98 ? -8.908 9.955 -0.538 1.00 87.44 98 LEU A CA 1
ATOM 792 C C . LEU A 1 98 ? -7.530 10.085 -1.204 1.00 87.44 98 LEU A C 1
ATOM 794 O O . LEU A 1 98 ? -6.751 10.967 -0.835 1.00 87.44 98 LEU A O 1
ATOM 798 N N . ILE A 1 99 ? -7.230 9.215 -2.172 1.00 85.94 99 ILE A N 1
ATOM 799 C CA . ILE A 1 99 ? -5.943 9.196 -2.881 1.00 85.94 99 ILE A CA 1
ATOM 800 C C . ILE A 1 99 ? -5.944 10.063 -4.146 1.00 85.94 99 ILE A C 1
ATOM 802 O O . ILE A 1 99 ? -4.894 10.231 -4.756 1.00 85.94 99 ILE A O 1
ATOM 806 N N . ASN A 1 100 ? -7.080 10.678 -4.493 1.00 89.00 100 ASN A N 1
ATOM 807 C CA . ASN A 1 100 ? -7.286 11.451 -5.723 1.00 89.00 100 ASN A CA 1
ATOM 808 C C . ASN A 1 100 ? -7.044 10.620 -7.000 1.00 89.00 100 ASN A C 1
ATOM 810 O O . ASN A 1 100 ? -6.428 11.112 -7.939 1.00 89.00 100 ASN A O 1
ATOM 814 N N . ALA A 1 101 ? -7.505 9.366 -7.021 1.00 87.88 101 ALA A N 1
ATOM 815 C CA . ALA A 1 101 ? -7.540 8.568 -8.249 1.00 87.88 101 ALA A CA 1
ATOM 816 C C . ALA A 1 101 ? -8.660 9.065 -9.180 1.00 87.88 101 ALA A C 1
ATOM 818 O O . ALA A 1 101 ? -9.689 9.554 -8.699 1.00 87.88 101 ALA A O 1
ATOM 819 N N . ASP A 1 102 ? -8.501 8.907 -10.495 1.00 89.75 102 ASP A N 1
ATOM 820 C CA . ASP A 1 102 ? -9.466 9.433 -11.470 1.00 89.75 102 ASP A CA 1
ATOM 821 C C . ASP A 1 102 ? -10.726 8.559 -11.515 1.00 89.75 102 ASP A C 1
ATOM 823 O O . ASP A 1 102 ? -11.863 9.054 -11.466 1.00 89.75 102 ASP A O 1
ATOM 827 N N . HIS A 1 103 ? -10.536 7.237 -11.506 1.00 94.31 103 HIS A N 1
ATOM 828 C CA . HIS A 1 103 ? -11.610 6.249 -11.554 1.00 94.31 103 HIS A CA 1
ATOM 829 C C . HIS A 1 103 ? -11.502 5.196 -10.442 1.00 94.31 103 HIS A C 1
ATOM 831 O O . HIS A 1 103 ? -10.421 4.856 -9.973 1.00 94.31 103 HIS A O 1
ATOM 837 N N . VAL A 1 104 ? -12.638 4.627 -10.017 1.00 91.69 104 VAL A N 1
ATOM 838 C CA . VAL A 1 104 ? -12.658 3.586 -8.965 1.00 91.69 104 VAL A CA 1
ATOM 839 C C . VAL A 1 104 ? -11.902 2.317 -9.380 1.00 91.69 104 VAL A C 1
ATOM 841 O O . VAL A 1 104 ? -11.390 1.588 -8.528 1.00 91.69 104 VAL A O 1
ATOM 844 N N . ASP A 1 105 ? -11.787 2.075 -10.687 1.00 93.31 105 ASP A N 1
ATOM 845 C CA . ASP A 1 105 ? -11.069 0.928 -11.258 1.00 93.31 105 ASP A CA 1
ATOM 846 C C . ASP A 1 105 ? -9.552 0.992 -11.089 1.00 93.31 105 ASP A C 1
ATOM 848 O O . ASP A 1 105 ? -8.896 -0.044 -11.133 1.00 93.31 105 ASP A O 1
ATOM 852 N N . GLU A 1 106 ? -9.010 2.160 -10.750 1.00 91.38 106 GLU A N 1
ATOM 853 C CA . GLU A 1 106 ? -7.599 2.329 -10.385 1.00 91.38 106 GLU A CA 1
ATOM 854 C C . GLU A 1 106 ? -7.312 1.910 -8.933 1.00 91.38 106 GLU A C 1
ATOM 856 O O . GLU A 1 106 ? -6.162 1.861 -8.503 1.00 91.38 106 GLU A O 1
ATOM 861 N N . VAL A 1 107 ? -8.350 1.581 -8.155 1.00 90.69 107 VAL A N 1
ATOM 862 C CA . VAL A 1 107 ? -8.225 1.189 -6.748 1.00 90.69 107 VAL A CA 1
ATOM 863 C C . VAL A 1 107 ? -8.512 -0.294 -6.586 1.00 90.69 107 VAL A C 1
ATOM 865 O O . VAL A 1 107 ? -9.627 -0.742 -6.834 1.00 90.69 107 VAL A O 1
ATOM 868 N N . SER A 1 108 ? -7.543 -1.050 -6.074 1.00 91.88 108 SER A N 1
ATOM 869 C CA . SER A 1 108 ? -7.722 -2.444 -5.649 1.00 91.88 108 SER A CA 1
ATOM 870 C C . SER A 1 108 ? -7.410 -2.600 -4.162 1.00 91.88 108 SER A C 1
ATOM 872 O O . SER A 1 108 ? -6.446 -2.024 -3.663 1.00 91.88 108 SER A O 1
ATOM 874 N N . ILE A 1 109 ? -8.224 -3.385 -3.451 1.00 89.06 109 ILE A N 1
ATOM 875 C CA . ILE A 1 109 ? -8.028 -3.690 -2.026 1.00 89.06 109 ILE A CA 1
ATOM 876 C C . ILE A 1 109 ? -7.413 -5.083 -1.916 1.00 89.06 109 ILE A C 1
ATOM 878 O O . ILE A 1 109 ? -7.947 -6.040 -2.472 1.00 89.06 109 ILE A O 1
ATOM 882 N N . VAL A 1 110 ? -6.293 -5.184 -1.204 1.00 90.94 110 VAL A N 1
ATOM 883 C CA . VAL A 1 110 ? -5.542 -6.429 -0.982 1.00 90.94 110 VAL A CA 1
ATOM 884 C C . VAL A 1 110 ? -5.107 -6.532 0.481 1.00 90.94 110 VAL A C 1
ATOM 886 O O . VAL A 1 110 ? -5.234 -5.569 1.231 1.00 90.94 110 VAL A O 1
ATOM 889 N N . ASP A 1 111 ? -4.570 -7.683 0.887 1.00 87.25 111 ASP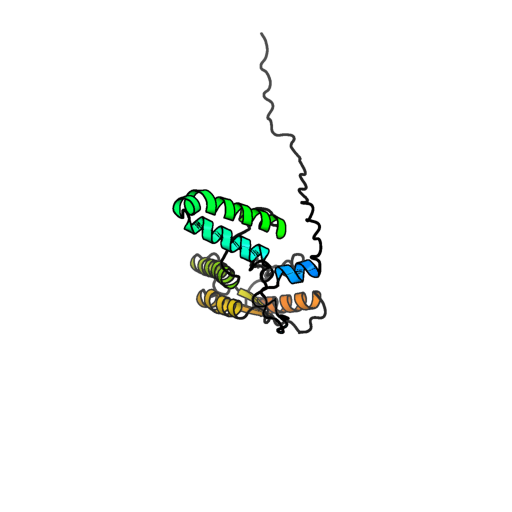 A N 1
ATOM 890 C CA . ASP A 1 111 ? -4.315 -7.996 2.303 1.00 87.25 111 ASP A CA 1
ATOM 891 C C . ASP A 1 111 ? -3.163 -7.227 2.955 1.00 87.25 111 ASP A C 1
ATOM 893 O O . ASP A 1 111 ? -3.154 -7.046 4.170 1.00 87.25 111 ASP A O 1
ATOM 897 N N . ASN A 1 112 ? -2.130 -6.866 2.188 1.00 84.56 112 ASN A N 1
ATOM 898 C CA . ASN A 1 112 ? -0.967 -6.100 2.652 1.00 84.56 112 ASN A CA 1
ATOM 899 C C . ASN A 1 112 ? -0.141 -5.592 1.457 1.00 84.56 112 ASN A C 1
ATOM 901 O O . ASN A 1 112 ? -0.292 -6.049 0.321 1.00 84.56 112 ASN A O 1
ATOM 905 N N . ALA A 1 113 ? 0.781 -4.665 1.723 1.00 82.88 113 ALA A N 1
ATOM 906 C CA . ALA A 1 113 ? 1.656 -4.095 0.700 1.00 82.88 113 ALA A CA 1
ATOM 907 C C . ALA A 1 113 ? 2.602 -5.123 0.045 1.00 82.88 113 ALA A C 1
ATOM 909 O O . ALA A 1 113 ? 2.930 -4.989 -1.132 1.00 82.88 113 ALA A O 1
ATOM 910 N N . THR A 1 114 ? 3.018 -6.168 0.769 1.00 83.12 114 THR A N 1
ATOM 911 C CA . THR A 1 114 ? 3.852 -7.241 0.200 1.00 83.12 114 THR A CA 1
ATOM 912 C C . THR A 1 114 ? 3.059 -8.071 -0.809 1.00 83.12 114 THR A C 1
ATOM 914 O O . THR A 1 114 ? 3.585 -8.380 -1.877 1.00 83.12 114 THR A O 1
ATOM 917 N N . THR A 1 115 ? 1.790 -8.381 -0.516 1.00 85.75 115 THR A N 1
ATOM 918 C CA . THR A 1 115 ? 0.868 -9.034 -1.459 1.00 85.75 115 THR A CA 1
ATOM 919 C C . THR A 1 115 ? 0.679 -8.178 -2.707 1.00 85.75 115 THR A C 1
ATOM 921 O O . THR A 1 115 ? 0.810 -8.689 -3.817 1.00 85.75 115 THR A O 1
ATOM 924 N N . ALA A 1 116 ? 0.457 -6.870 -2.542 1.00 86.88 116 ALA A N 1
ATOM 925 C CA . ALA A 1 116 ? 0.354 -5.947 -3.670 1.00 86.88 116 ALA A CA 1
ATOM 926 C C . ALA A 1 116 ? 1.619 -6.001 -4.552 1.00 86.88 116 ALA A C 1
ATOM 928 O O . ALA A 1 116 ? 1.523 -6.154 -5.769 1.00 86.88 116 ALA A O 1
ATOM 929 N N . ALA A 1 117 ? 2.808 -5.965 -3.933 1.00 84.94 117 ALA A N 1
ATOM 930 C CA . ALA A 1 117 ? 4.091 -6.023 -4.641 1.00 84.94 117 ALA A CA 1
ATOM 931 C C . ALA A 1 117 ? 4.264 -7.330 -5.406 1.00 84.94 117 ALA A C 1
ATOM 933 O O . ALA A 1 117 ? 4.707 -7.314 -6.551 1.00 84.94 117 ALA A O 1
ATOM 934 N N . ALA A 1 118 ? 3.877 -8.452 -4.804 1.00 86.81 118 ALA A N 1
ATOM 935 C CA . ALA A 1 118 ? 3.924 -9.744 -5.468 1.00 86.81 118 ALA A CA 1
ATOM 936 C C . ALA A 1 118 ? 3.011 -9.794 -6.705 1.00 86.81 118 ALA A C 1
ATOM 938 O O . ALA A 1 118 ? 3.457 -10.278 -7.740 1.00 86.81 118 ALA A O 1
ATOM 939 N N . ILE A 1 119 ? 1.787 -9.252 -6.633 1.00 87.88 119 ILE A N 1
ATOM 940 C CA . ILE A 1 119 ? 0.848 -9.208 -7.772 1.00 87.88 119 ILE A CA 1
ATOM 941 C C . ILE A 1 119 ? 1.452 -8.427 -8.946 1.00 87.88 119 ILE A C 1
ATOM 943 O O . ILE A 1 119 ? 1.476 -8.921 -10.075 1.00 87.88 119 ILE A O 1
ATOM 947 N N . VAL A 1 120 ? 1.990 -7.231 -8.684 1.00 88.00 120 VAL A N 1
ATOM 948 C CA . VAL A 1 120 ? 2.617 -6.403 -9.728 1.00 88.00 120 VAL A CA 1
ATOM 949 C C . VAL A 1 120 ? 3.830 -7.111 -10.330 1.00 88.00 120 VAL A C 1
ATOM 951 O O . VAL A 1 120 ? 3.958 -7.192 -11.550 1.00 88.00 120 VAL A O 1
ATOM 954 N N . LEU A 1 121 ? 4.699 -7.685 -9.496 1.00 88.06 121 LEU A N 1
ATOM 955 C CA . LEU A 1 121 ? 5.907 -8.372 -9.960 1.00 88.06 121 LEU A CA 1
ATOM 956 C C . LEU A 1 121 ? 5.610 -9.674 -10.710 1.00 88.06 121 LEU A C 1
ATOM 958 O O . LEU A 1 121 ? 6.348 -10.030 -11.627 1.00 88.06 121 LEU A O 1
ATOM 962 N N . GLN A 1 122 ? 4.523 -10.365 -10.372 1.00 89.94 122 GLN A N 1
ATOM 963 C CA . GLN A 1 122 ? 4.053 -11.516 -11.134 1.00 89.94 122 GLN A CA 1
ATOM 964 C C . GLN A 1 122 ? 3.596 -11.099 -12.537 1.00 89.94 122 GLN A C 1
ATOM 966 O O . GLN A 1 122 ? 3.976 -11.751 -13.508 1.00 89.94 122 GLN A O 1
ATOM 971 N N . ASN A 1 123 ? 2.856 -9.992 -12.659 1.00 88.75 123 ASN A N 1
ATOM 972 C CA . ASN A 1 123 ? 2.475 -9.440 -13.962 1.00 88.75 123 ASN A CA 1
ATOM 973 C C . ASN A 1 123 ? 3.708 -9.005 -14.777 1.00 88.75 123 ASN A C 1
ATOM 975 O O . ASN A 1 123 ? 3.801 -9.303 -15.965 1.00 88.75 123 ASN A O 1
ATOM 979 N N . VAL A 1 124 ? 4.706 -8.391 -14.131 1.00 86.00 124 VAL A N 1
ATOM 980 C CA . VAL A 1 124 ? 6.004 -8.098 -14.767 1.00 86.00 124 VAL A CA 1
ATOM 981 C C . VAL A 1 124 ? 6.664 -9.382 -15.276 1.00 86.00 124 VAL A C 1
ATOM 983 O O . VAL A 1 124 ? 7.098 -9.428 -16.421 1.00 86.00 124 VAL A O 1
ATOM 986 N N . GLY A 1 125 ? 6.693 -10.451 -14.476 1.00 87.44 125 GLY A N 1
ATOM 987 C CA . GLY A 1 125 ? 7.209 -11.753 -14.908 1.00 87.44 125 GLY A CA 1
ATOM 988 C C . GLY A 1 125 ? 6.473 -12.318 -16.130 1.00 87.44 125 GLY A C 1
ATOM 989 O O . GLY A 1 125 ? 7.112 -12.845 -17.041 1.00 87.44 125 GLY A O 1
ATOM 990 N N . TRP A 1 126 ? 5.147 -12.166 -16.196 1.00 89.69 126 TRP A N 1
ATOM 991 C CA . TRP A 1 126 ? 4.366 -12.530 -17.383 1.00 89.69 126 TRP A CA 1
ATOM 992 C C . TRP A 1 126 ? 4.691 -11.666 -18.599 1.00 89.69 126 TRP A C 1
ATOM 994 O O . TRP A 1 126 ? 4.767 -12.209 -19.694 1.00 89.69 126 TRP A O 1
ATOM 1004 N N . ALA A 1 127 ? 4.961 -10.373 -18.414 1.00 89.25 127 ALA A N 1
ATOM 1005 C CA . ALA A 1 127 ? 5.368 -9.485 -19.501 1.00 89.25 127 ALA A CA 1
ATOM 1006 C C . ALA A 1 127 ? 6.704 -9.900 -20.147 1.00 89.25 127 ALA A C 1
ATOM 1008 O O . ALA A 1 127 ? 6.888 -9.743 -21.349 1.00 89.25 127 ALA A O 1
ATOM 1009 N N . PHE A 1 128 ? 7.634 -10.487 -19.392 1.00 87.25 128 PHE A N 1
ATOM 1010 C CA . PHE A 1 128 ? 8.817 -11.125 -19.984 1.00 87.25 128 PHE A CA 1
ATOM 1011 C C . PHE A 1 128 ? 8.471 -12.431 -20.714 1.00 87.25 128 PHE A C 1
ATOM 1013 O O . PHE A 1 128 ? 9.037 -12.725 -21.765 1.00 87.25 128 PHE A O 1
ATOM 1020 N N . ALA A 1 129 ? 7.554 -13.231 -20.162 1.00 89.44 129 ALA A N 1
ATOM 1021 C CA . ALA A 1 129 ? 7.174 -14.521 -20.738 1.00 89.44 129 ALA A CA 1
ATOM 1022 C C . ALA A 1 129 ? 6.394 -14.388 -22.059 1.00 89.44 129 ALA A C 1
ATOM 1024 O O . ALA A 1 129 ? 6.555 -15.226 -22.944 1.00 89.44 129 ALA A O 1
ATOM 1025 N N . ASP A 1 130 ? 5.568 -13.349 -22.195 1.00 93.25 130 ASP A N 1
ATOM 1026 C CA . ASP A 1 130 ? 4.787 -13.055 -23.403 1.00 93.25 130 ASP A CA 1
ATOM 1027 C C . ASP A 1 130 ? 5.503 -12.117 -24.396 1.00 93.25 130 ASP A C 1
ATOM 1029 O O . ASP A 1 130 ? 4.992 -11.866 -25.488 1.00 93.25 130 ASP A O 1
ATOM 1033 N N . GLY A 1 131 ? 6.708 -11.647 -24.053 1.00 88.69 131 GLY A N 1
ATOM 1034 C CA . GLY A 1 131 ? 7.575 -10.854 -24.926 1.00 88.69 131 GLY A CA 1
ATOM 1035 C C . GLY A 1 131 ? 7.297 -9.349 -24.940 1.00 88.69 131 GLY A C 1
ATOM 1036 O O . GLY A 1 131 ? 7.903 -8.639 -25.745 1.00 88.69 131 GLY A O 1
ATOM 1037 N N . ARG A 1 132 ? 6.424 -8.831 -24.065 1.00 88.50 132 ARG A N 1
ATOM 1038 C CA . ARG A 1 132 ? 6.269 -7.377 -23.855 1.00 88.50 132 ARG A CA 1
ATOM 1039 C C . ARG A 1 132 ? 7.518 -6.735 -23.249 1.00 88.50 132 ARG A C 1
ATOM 1041 O O . ARG A 1 132 ? 7.813 -5.588 -23.574 1.00 88.50 132 ARG A O 1
ATOM 1048 N N . PHE A 1 133 ? 8.245 -7.474 -22.415 1.00 86.31 133 PHE A N 1
ATOM 1049 C CA . PHE A 1 133 ? 9.582 -7.127 -21.936 1.00 86.31 133 PHE A CA 1
ATOM 1050 C C . PHE A 1 133 ? 10.630 -8.061 -22.527 1.00 86.31 133 PHE A C 1
ATOM 1052 O O . PHE A 1 133 ? 10.378 -9.238 -22.791 1.00 86.31 133 PHE A O 1
ATOM 1059 N N . GLN A 1 134 ? 11.817 -7.513 -22.747 1.00 86.75 134 GLN A N 1
ATOM 1060 C CA . GLN A 1 134 ? 12.939 -8.192 -23.372 1.00 86.75 134 GLN A CA 1
ATOM 1061 C C . GLN A 1 134 ? 13.996 -8.547 -22.335 1.00 86.75 134 GLN A C 1
ATOM 1063 O O . GLN A 1 134 ? 14.177 -7.861 -21.333 1.00 86.75 134 GLN A O 1
ATOM 1068 N N . LYS A 1 135 ? 14.748 -9.623 -22.585 1.00 84.31 135 LYS A N 1
ATOM 1069 C CA . LYS A 1 135 ? 15.904 -9.954 -21.742 1.00 84.31 135 LYS A CA 1
ATOM 1070 C C . LYS A 1 135 ? 16.860 -8.763 -21.678 1.00 84.31 135 LYS A C 1
ATOM 1072 O O . LYS A 1 135 ? 17.220 -8.210 -22.714 1.00 84.31 135 LYS A O 1
ATOM 1077 N N . GLY A 1 136 ? 17.301 -8.430 -20.471 1.00 81.44 136 GLY A N 1
ATOM 1078 C CA . GLY A 1 136 ? 18.114 -7.244 -20.207 1.00 81.44 136 GLY A CA 1
ATOM 1079 C C . GLY A 1 136 ? 17.317 -6.006 -19.795 1.00 81.44 136 GLY A C 1
ATOM 1080 O O . GLY A 1 136 ? 17.934 -5.093 -19.256 1.00 81.44 136 GLY A O 1
ATOM 1081 N N . ASP A 1 137 ? 15.985 -5.986 -19.951 1.00 84.12 137 ASP A N 1
ATOM 1082 C CA . ASP A 1 137 ? 15.156 -4.906 -19.405 1.00 84.12 137 ASP A CA 1
ATOM 1083 C C . ASP A 1 137 ? 15.341 -4.806 -17.887 1.00 84.12 137 ASP A C 1
ATOM 1085 O O . ASP A 1 137 ? 15.379 -5.815 -17.172 1.00 84.12 137 ASP A O 1
ATOM 1089 N N . ALA A 1 138 ? 15.454 -3.573 -17.397 1.00 84.81 138 ALA A N 1
ATOM 1090 C CA . ALA A 1 138 ? 15.855 -3.295 -16.029 1.00 84.81 138 ALA A CA 1
ATOM 1091 C C . ALA A 1 138 ? 14.695 -2.827 -15.148 1.00 84.81 138 ALA A C 1
ATOM 1093 O O . ALA A 1 138 ? 13.884 -1.984 -15.538 1.00 84.81 138 ALA A O 1
ATOM 1094 N N . VAL A 1 139 ? 14.683 -3.296 -13.900 1.00 85.88 139 VAL A N 1
ATOM 1095 C CA . VAL A 1 139 ? 13.894 -2.700 -12.816 1.00 85.88 139 VAL A CA 1
ATOM 1096 C C . VAL A 1 139 ? 14.811 -1.884 -11.915 1.00 85.88 139 VAL A C 1
ATOM 1098 O O . VAL A 1 139 ? 15.838 -2.369 -11.438 1.00 85.88 139 VAL A O 1
ATOM 1101 N N . VAL A 1 140 ? 14.420 -0.640 -11.648 1.00 87.25 140 VAL A N 1
ATOM 1102 C CA . VAL A 1 140 ? 15.165 0.277 -10.780 1.00 87.25 140 VAL A CA 1
ATOM 1103 C C . VAL A 1 140 ? 14.530 0.308 -9.396 1.00 87.25 140 VAL A C 1
ATOM 1105 O O . VAL A 1 140 ? 13.323 0.500 -9.260 1.00 87.25 140 VAL A O 1
ATOM 1108 N N . MET A 1 141 ? 15.345 0.168 -8.353 1.00 86.19 141 MET A N 1
ATOM 1109 C CA . MET A 1 141 ? 14.905 0.303 -6.966 1.00 86.19 141 MET A CA 1
ATOM 1110 C C . MET A 1 141 ? 15.883 1.120 -6.126 1.00 86.19 141 MET A C 1
ATOM 1112 O O . MET A 1 141 ? 17.089 1.121 -6.360 1.00 86.19 141 MET A O 1
ATOM 1116 N N . LEU A 1 142 ? 15.371 1.791 -5.094 1.00 88.31 142 LEU A N 1
ATOM 1117 C CA . LEU A 1 142 ? 16.207 2.471 -4.108 1.00 88.31 142 LEU A CA 1
ATOM 1118 C C . LEU A 1 142 ? 16.776 1.466 -3.094 1.00 88.31 142 LEU A C 1
ATOM 1120 O O . LEU A 1 142 ? 16.084 0.554 -2.634 1.00 88.31 142 LEU A O 1
ATOM 1124 N N . HIS A 1 143 ? 18.015 1.678 -2.653 1.00 86.69 143 HIS A N 1
ATOM 1125 C CA . HIS A 1 143 ? 18.661 0.845 -1.633 1.00 86.69 143 HIS A CA 1
ATOM 1126 C C . HIS A 1 143 ? 17.939 0.876 -0.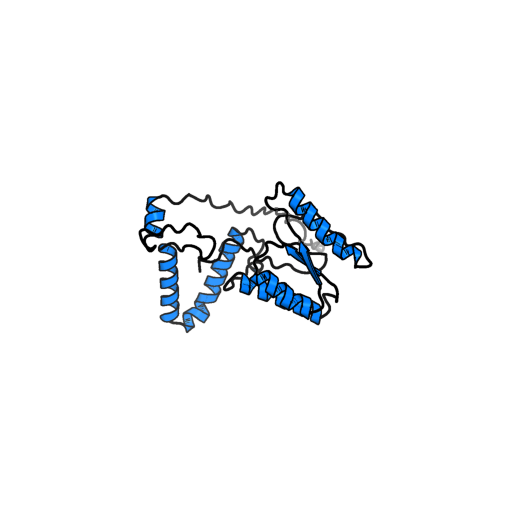272 1.00 86.69 143 HIS A C 1
ATOM 1128 O O . HIS A 1 143 ? 18.126 -0.030 0.535 1.00 86.69 143 HIS A O 1
ATOM 1134 N N . CYS A 1 144 ? 17.108 1.886 -0.006 1.00 88.06 144 CYS A N 1
ATOM 1135 C CA . CYS A 1 144 ? 16.297 2.003 1.207 1.00 88.06 144 CYS A CA 1
ATOM 1136 C C . CYS A 1 144 ? 14.902 1.365 1.072 1.00 88.06 144 CYS A C 1
ATOM 1138 O O . CYS A 1 144 ? 14.139 1.378 2.035 1.00 88.06 144 CYS A O 1
ATOM 1140 N N . ALA A 1 145 ? 14.567 0.768 -0.082 1.00 86.81 145 ALA A N 1
ATOM 1141 C CA . ALA A 1 145 ? 13.294 0.076 -0.269 1.00 86.81 145 ALA A CA 1
ATOM 1142 C C . ALA A 1 145 ? 13.103 -1.070 0.742 1.00 86.81 145 ALA A C 1
ATOM 1144 O O . ALA A 1 145 ? 14.070 -1.675 1.228 1.00 86.81 145 ALA A O 1
ATOM 1145 N N . PHE A 1 146 ? 11.841 -1.390 1.035 1.00 86.25 146 PHE A N 1
ATOM 1146 C CA . PHE A 1 146 ? 11.492 -2.425 2.002 1.00 86.25 146 PHE A CA 1
ATOM 1147 C C . PHE A 1 146 ? 12.079 -3.784 1.605 1.00 86.25 146 PHE A C 1
ATOM 1149 O O . PHE A 1 146 ? 11.979 -4.211 0.453 1.00 86.25 146 PHE A O 1
ATOM 1156 N N . GLN A 1 147 ? 12.691 -4.482 2.563 1.00 84.81 147 GLN A N 1
ATOM 1157 C CA . GLN A 1 147 ? 13.526 -5.646 2.261 1.00 84.81 147 GLN A CA 1
ATOM 1158 C C . GLN A 1 147 ? 12.752 -6.787 1.588 1.00 84.81 147 GLN A C 1
ATOM 1160 O O . GLN A 1 147 ? 13.288 -7.426 0.683 1.00 84.81 147 GLN A O 1
ATOM 1165 N N . ALA A 1 148 ? 11.491 -7.014 1.974 1.00 83.00 148 ALA A N 1
ATOM 1166 C CA . ALA A 1 148 ? 10.657 -8.022 1.321 1.00 83.00 148 ALA A CA 1
ATOM 1167 C C . ALA A 1 148 ? 10.399 -7.679 -0.155 1.00 83.00 148 ALA A C 1
ATOM 1169 O O . ALA A 1 148 ? 10.476 -8.559 -1.004 1.00 83.00 148 ALA A O 1
ATOM 1170 N N . VAL A 1 149 ? 10.185 -6.399 -0.478 1.00 83.50 149 VAL A N 1
ATOM 1171 C CA . VAL A 1 149 ? 9.983 -5.943 -1.862 1.00 83.50 149 VAL A CA 1
ATOM 1172 C C . VAL A 1 149 ? 11.253 -6.137 -2.685 1.00 83.50 149 VAL A C 1
ATOM 1174 O O . VAL A 1 149 ? 11.171 -6.674 -3.784 1.00 83.50 149 VAL A O 1
ATOM 1177 N N . LYS A 1 150 ? 12.434 -5.802 -2.143 1.00 85.06 150 LYS A N 1
ATOM 1178 C CA . LYS A 1 150 ? 13.715 -6.053 -2.832 1.00 85.06 150 LYS A CA 1
ATOM 1179 C C . LYS A 1 150 ? 13.896 -7.528 -3.179 1.00 85.06 150 LYS A C 1
ATOM 1181 O O . LYS A 1 150 ? 14.233 -7.862 -4.309 1.00 85.06 150 LYS A O 1
ATOM 1186 N N . LYS A 1 151 ? 13.631 -8.413 -2.212 1.00 86.94 151 LYS A N 1
ATOM 1187 C CA . LYS A 1 151 ? 13.736 -9.865 -2.406 1.00 86.94 151 LYS A CA 1
ATOM 1188 C C . LYS A 1 151 ? 12.734 -10.375 -3.437 1.00 86.94 151 LYS A C 1
ATOM 1190 O O . LYS A 1 151 ? 13.090 -11.230 -4.243 1.00 86.94 151 LYS A O 1
ATOM 1195 N N . SER A 1 152 ? 11.520 -9.828 -3.455 1.00 86.81 152 SER A N 1
ATOM 1196 C CA . SER A 1 152 ? 10.537 -10.134 -4.494 1.00 86.81 152 SER A CA 1
ATOM 1197 C C . SER A 1 152 ? 11.006 -9.664 -5.874 1.00 86.81 152 SER A C 1
ATOM 1199 O O . SER A 1 152 ? 10.953 -10.451 -6.813 1.00 86.81 152 SER A O 1
ATOM 1201 N N . ILE A 1 153 ? 11.517 -8.435 -6.011 1.00 86.25 153 ILE A N 1
ATOM 1202 C CA . ILE A 1 153 ? 12.055 -7.919 -7.284 1.00 86.25 153 ILE A CA 1
ATOM 1203 C C . ILE A 1 153 ? 13.167 -8.837 -7.796 1.00 86.25 153 ILE A C 1
ATOM 1205 O O . ILE A 1 153 ? 13.087 -9.325 -8.921 1.00 86.25 153 ILE A O 1
ATOM 1209 N N . GLU A 1 154 ? 14.156 -9.139 -6.950 1.00 87.19 154 GLU A N 1
ATOM 1210 C CA . GLU A 1 154 ? 15.244 -10.065 -7.281 1.00 87.19 154 GLU A CA 1
ATOM 1211 C C . GLU A 1 154 ? 14.698 -11.422 -7.757 1.00 87.19 154 GLU A C 1
ATOM 1213 O O . GLU A 1 154 ? 15.177 -11.963 -8.752 1.00 87.19 154 GLU A O 1
ATOM 1218 N N . ALA A 1 155 ? 13.677 -11.965 -7.087 1.00 87.50 155 ALA A N 1
ATOM 1219 C CA . ALA A 1 155 ? 13.122 -13.275 -7.406 1.00 87.50 155 ALA A CA 1
ATOM 1220 C C . ALA A 1 155 ? 12.312 -13.303 -8.711 1.00 87.50 155 ALA A C 1
ATOM 1222 O O . ALA A 1 155 ? 12.452 -14.258 -9.472 1.00 87.50 155 ALA A O 1
ATOM 1223 N N . TYR A 1 156 ? 11.468 -12.305 -8.974 1.00 87.31 156 TYR A N 1
ATOM 1224 C CA . TYR A 1 156 ? 10.598 -12.291 -10.155 1.00 87.31 156 TYR A CA 1
ATOM 1225 C C . TYR A 1 156 ? 11.325 -11.788 -11.406 1.00 87.31 156 TYR A C 1
ATOM 1227 O O . TYR A 1 156 ? 11.230 -12.415 -12.458 1.00 87.31 156 TYR A O 1
ATOM 1235 N N . VAL A 1 157 ? 12.095 -10.702 -11.293 1.00 86.19 157 VAL A N 1
ATOM 1236 C CA . VAL A 1 157 ? 12.716 -10.025 -12.444 1.00 86.19 157 VAL A CA 1
ATOM 1237 C C . VAL A 1 157 ? 13.934 -10.797 -12.944 1.00 86.19 157 VAL A C 1
ATOM 1239 O O . VAL A 1 157 ? 14.006 -11.139 -14.122 1.00 86.19 157 VAL A O 1
ATOM 1242 N N . THR A 1 158 ? 14.853 -11.167 -12.046 1.00 87.00 158 THR A N 1
ATOM 1243 C CA . THR A 1 158 ? 16.082 -11.886 -12.433 1.00 87.00 158 THR A CA 1
ATOM 1244 C C . THR A 1 158 ? 15.768 -13.233 -13.079 1.00 87.00 158 THR A C 1
ATOM 1246 O O . THR A 1 158 ? 16.383 -13.611 -14.073 1.00 87.00 158 THR A O 1
ATOM 1249 N N . ARG A 1 159 ? 14.781 -13.969 -12.544 1.00 87.00 159 ARG A N 1
ATOM 1250 C CA . ARG A 1 159 ? 14.374 -15.270 -13.105 1.00 87.00 159 ARG A CA 1
ATOM 1251 C C . ARG A 1 159 ? 13.734 -15.138 -14.482 1.00 87.00 159 ARG A C 1
ATOM 1253 O O . ARG A 1 159 ? 13.866 -16.052 -15.289 1.00 87.00 159 ARG A O 1
ATOM 1260 N N . ALA A 1 160 ? 13.067 -14.018 -14.745 1.00 87.62 160 ALA A N 1
ATOM 1261 C CA . ALA A 1 160 ? 12.470 -13.717 -16.037 1.00 87.62 160 ALA A CA 1
ATOM 1262 C C . ALA A 1 160 ? 13.493 -13.205 -17.076 1.00 87.62 160 ALA A C 1
ATOM 1264 O O . ALA A 1 160 ? 13.162 -13.062 -18.250 1.00 87.62 160 ALA A O 1
ATOM 1265 N N . GLY A 1 161 ? 14.752 -12.987 -16.672 1.00 85.88 161 GLY A N 1
ATOM 1266 C CA . GLY A 1 161 ? 15.824 -12.491 -17.538 1.00 85.88 161 GLY A CA 1
ATOM 1267 C C . GLY A 1 161 ? 15.964 -10.967 -17.563 1.00 85.88 161 GLY A C 1
ATOM 1268 O O . GLY A 1 161 ? 16.697 -10.453 -18.409 1.00 85.88 161 GLY A O 1
ATOM 1269 N N . GLY A 1 162 ? 15.284 -10.257 -16.660 1.00 87.69 162 GLY A N 1
ATOM 1270 C CA . GLY A 1 162 ? 15.491 -8.831 -16.429 1.00 87.69 162 GLY A CA 1
ATOM 1271 C C . GLY A 1 162 ? 16.675 -8.553 -15.499 1.00 87.69 162 GLY A C 1
ATOM 1272 O O . GLY A 1 162 ? 17.145 -9.437 -14.776 1.00 87.69 162 GLY A O 1
ATOM 1273 N N . SER A 1 163 ? 17.152 -7.312 -15.502 1.00 86.62 163 SER A N 1
ATOM 1274 C CA . SER A 1 163 ? 18.210 -6.825 -14.614 1.00 86.62 163 SER A CA 1
ATOM 1275 C C . SER A 1 163 ? 17.629 -5.990 -13.464 1.00 86.62 163 SER A C 1
ATOM 1277 O O . SER A 1 163 ? 16.488 -5.525 -13.508 1.00 86.62 163 SER A O 1
ATOM 1279 N N . VAL A 1 164 ? 18.404 -5.820 -12.391 1.00 86.31 164 VAL A N 1
ATOM 1280 C CA . VAL A 1 164 ? 17.998 -5.016 -11.230 1.00 86.31 164 VAL A CA 1
ATOM 1281 C C . VAL A 1 16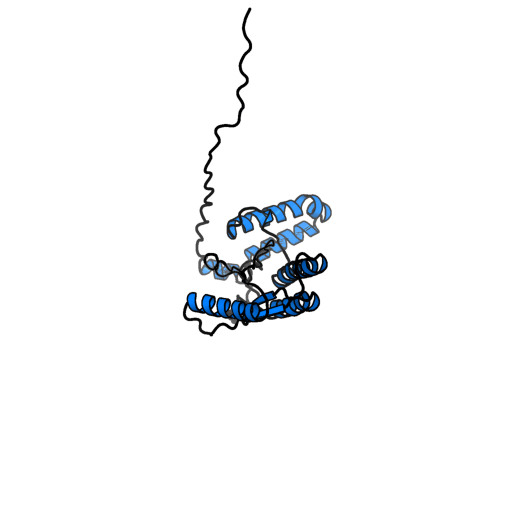4 ? 19.056 -3.958 -10.954 1.00 86.31 164 VAL A C 1
ATOM 1283 O O . VAL A 1 164 ? 20.215 -4.278 -10.690 1.00 86.31 164 VAL A O 1
ATOM 1286 N N . ILE A 1 165 ? 18.641 -2.695 -10.969 1.00 87.62 165 ILE A N 1
ATOM 1287 C CA . ILE A 1 165 ? 19.489 -1.541 -10.676 1.00 87.62 165 ILE A CA 1
ATOM 1288 C C . ILE A 1 165 ? 19.149 -1.037 -9.281 1.00 87.62 165 ILE A C 1
ATOM 1290 O O . ILE A 1 165 ? 18.012 -0.656 -9.001 1.00 87.62 165 ILE A O 1
ATOM 1294 N N . VAL A 1 166 ? 20.154 -0.988 -8.407 1.00 88.56 166 VAL A N 1
ATOM 1295 C CA . VAL A 1 166 ? 20.005 -0.447 -7.053 1.00 88.56 166 VAL A CA 1
ATOM 1296 C C . VAL A 1 166 ? 20.612 0.947 -6.979 1.00 88.56 166 VAL A C 1
ATOM 1298 O O . VAL A 1 166 ? 21.824 1.125 -7.096 1.00 88.56 166 VAL A O 1
ATOM 1301 N N . VAL A 1 167 ? 19.762 1.945 -6.752 1.00 89.19 167 VAL A N 1
ATOM 1302 C CA . VAL A 1 167 ? 20.160 3.341 -6.556 1.00 89.19 167 VAL A CA 1
ATOM 1303 C C . VAL A 1 167 ? 20.431 3.590 -5.077 1.00 89.19 167 VAL A C 1
ATOM 1305 O O . VAL A 1 167 ? 19.551 3.441 -4.222 1.00 89.19 167 VAL A O 1
ATOM 1308 N N . HIS A 1 168 ? 21.657 3.994 -4.763 1.00 91.50 168 HIS A N 1
ATOM 1309 C CA . HIS A 1 168 ? 22.042 4.388 -3.414 1.00 91.50 168 HIS A CA 1
ATOM 1310 C C . HIS A 1 168 ? 21.771 5.878 -3.206 1.00 91.50 168 HIS A C 1
ATOM 1312 O O . HIS A 1 168 ? 22.218 6.698 -3.996 1.00 91.50 168 HIS A O 1
ATOM 1318 N N . LEU A 1 169 ? 21.040 6.213 -2.141 1.00 89.00 169 LEU A N 1
ATOM 1319 C CA . LEU A 1 169 ? 20.796 7.596 -1.734 1.00 89.00 169 LEU A CA 1
ATOM 1320 C C . LEU A 1 169 ? 21.735 7.946 -0.573 1.00 89.00 169 LEU A C 1
ATOM 1322 O O . LEU A 1 169 ? 21.863 7.128 0.345 1.00 89.00 169 LEU A O 1
ATOM 1326 N N . PRO A 1 170 ? 22.373 9.125 -0.581 1.00 86.56 170 PRO A N 1
ATOM 1327 C CA . PRO A 1 170 ? 23.176 9.597 0.538 1.00 86.56 170 PRO A CA 1
ATOM 1328 C C . PRO A 1 170 ? 22.246 10.019 1.678 1.00 86.56 170 PRO A C 1
ATOM 1330 O O . PRO A 1 170 ? 21.434 10.923 1.518 1.00 86.56 170 PRO A O 1
ATOM 1333 N N . PHE A 1 171 ? 22.327 9.346 2.826 1.00 87.81 171 PHE A N 1
ATOM 1334 C CA . PHE A 1 171 ? 21.573 9.738 4.018 1.00 87.81 171 PHE A CA 1
ATOM 1335 C C . PHE A 1 171 ? 22.469 10.522 4.999 1.00 87.81 171 PHE A C 1
ATOM 1337 O O . PHE A 1 171 ? 23.559 10.037 5.309 1.00 87.81 171 PHE A O 1
ATOM 1344 N N . PRO A 1 172 ? 22.012 11.673 5.540 1.00 92.12 172 PRO A N 1
ATOM 1345 C CA . PRO A 1 172 ? 20.746 12.342 5.234 1.00 92.12 172 PRO A CA 1
ATOM 1346 C C . PRO A 1 172 ? 20.761 12.983 3.840 1.00 92.12 172 PRO A C 1
ATOM 1348 O O . PRO A 1 172 ? 21.774 13.529 3.411 1.00 92.12 172 PRO A O 1
ATOM 1351 N N . VAL A 1 173 ? 19.615 12.925 3.163 1.00 91.06 173 VAL A N 1
ATOM 1352 C CA . VAL A 1 173 ? 19.402 13.621 1.892 1.00 91.06 173 VAL A CA 1
ATOM 1353 C C . VAL A 1 173 ? 19.164 15.101 2.187 1.00 91.06 173 VAL A C 1
ATOM 1355 O O . VAL A 1 173 ? 18.390 15.434 3.086 1.00 91.06 173 VAL A O 1
ATOM 1358 N N . ASN A 1 174 ? 19.802 15.983 1.423 1.00 91.81 174 ASN A N 1
ATOM 1359 C CA . ASN A 1 174 ? 19.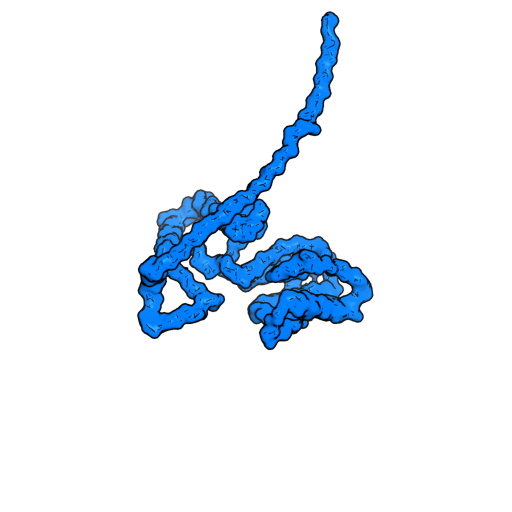795 17.427 1.650 1.00 91.81 174 ASN A CA 1
ATOM 1360 C C . ASN A 1 174 ? 18.793 18.171 0.756 1.00 91.81 174 ASN A C 1
ATOM 1362 O O . ASN A 1 174 ? 18.360 19.267 1.111 1.00 91.81 174 ASN A O 1
ATOM 1366 N N . SER A 1 175 ? 18.416 17.600 -0.394 1.00 92.19 175 SER A N 1
ATOM 1367 C CA . SER A 1 175 ? 17.404 18.180 -1.283 1.00 92.19 175 SER A CA 1
ATOM 1368 C C . SER A 1 175 ? 16.776 17.150 -2.232 1.00 92.19 175 SER A C 1
ATOM 1370 O O . SER A 1 175 ? 17.288 16.043 -2.411 1.00 92.19 175 SER A O 1
ATOM 1372 N N . ASN A 1 176 ? 15.673 17.525 -2.885 1.00 91.31 176 ASN A N 1
ATOM 1373 C CA . ASN A 1 176 ? 15.039 16.689 -3.910 1.00 91.31 176 ASN A CA 1
ATOM 1374 C C . ASN A 1 176 ? 15.954 16.495 -5.131 1.00 91.31 176 ASN A C 1
ATOM 1376 O O . ASN A 1 176 ? 15.978 15.423 -5.734 1.00 91.31 176 ASN A O 1
ATOM 1380 N N . GLU A 1 177 ? 16.745 17.510 -5.479 1.00 93.62 177 GLU A N 1
ATOM 1381 C CA . GLU A 1 177 ? 17.703 17.463 -6.586 1.00 93.62 177 GLU A CA 1
ATOM 1382 C C . GLU A 1 177 ? 18.784 16.402 -6.355 1.00 93.62 177 GLU A C 1
ATOM 1384 O O . GLU A 1 177 ? 19.216 15.769 -7.316 1.00 93.62 177 GLU A O 1
ATOM 1389 N N . GLU A 1 178 ? 19.186 16.161 -5.102 1.00 92.12 178 GLU A N 1
ATOM 1390 C CA . GLU A 1 178 ? 20.135 15.100 -4.745 1.00 92.12 178 GLU A CA 1
ATOM 1391 C C . GLU A 1 178 ? 19.551 13.706 -5.028 1.00 92.12 178 GLU A C 1
ATOM 1393 O O . GLU A 1 178 ? 20.219 12.867 -5.637 1.00 92.12 178 GLU A O 1
ATOM 1398 N N . ILE A 1 179 ? 18.273 13.481 -4.697 1.00 89.88 179 ILE A N 1
ATOM 1399 C CA . ILE A 1 179 ? 17.556 12.233 -5.021 1.00 89.88 179 ILE A CA 1
ATOM 1400 C C . ILE A 1 179 ? 17.499 12.033 -6.535 1.00 89.88 179 ILE A C 1
ATOM 1402 O O . ILE A 1 179 ? 17.850 10.965 -7.044 1.00 89.88 179 ILE A O 1
ATOM 1406 N N . ILE A 1 180 ? 17.082 13.071 -7.265 1.00 90.75 180 ILE A N 1
ATOM 1407 C CA . ILE A 1 180 ? 16.959 13.032 -8.726 1.00 90.75 180 ILE A CA 1
ATOM 1408 C C . ILE A 1 180 ? 18.326 12.767 -9.367 1.00 90.75 180 ILE A C 1
ATOM 1410 O O . ILE A 1 180 ? 18.423 11.982 -10.312 1.00 90.75 180 ILE A O 1
ATOM 1414 N N . ALA A 1 181 ? 19.391 13.395 -8.863 1.00 91.62 181 ALA A N 1
ATOM 1415 C CA . ALA A 1 181 ? 20.743 13.205 -9.368 1.00 91.62 181 ALA A CA 1
ATOM 1416 C C . ALA A 1 181 ? 21.222 11.757 -9.192 1.00 91.62 181 ALA A C 1
ATOM 1418 O O . ALA A 1 181 ? 21.734 11.176 -10.150 1.00 91.62 181 ALA A O 1
ATOM 1419 N N . GLU A 1 182 ? 21.023 11.148 -8.021 1.00 91.06 182 GLU A N 1
ATOM 1420 C CA . GLU A 1 182 ? 21.385 9.741 -7.799 1.00 91.06 182 GLU A CA 1
ATOM 1421 C C . GLU A 1 182 ? 20.545 8.780 -8.642 1.00 91.06 182 GLU A C 1
ATOM 1423 O O . GLU A 1 182 ? 21.080 7.825 -9.211 1.00 91.06 182 GLU A O 1
ATOM 1428 N N . PHE A 1 183 ? 19.253 9.063 -8.817 1.00 89.19 183 PHE A N 1
ATOM 1429 C CA . PHE A 1 183 ? 18.397 8.269 -9.696 1.00 89.19 183 PHE A CA 1
ATOM 1430 C C . PHE A 1 183 ? 18.875 8.326 -11.155 1.00 89.19 183 PHE A C 1
ATOM 1432 O O . PHE A 1 183 ? 19.050 7.287 -11.795 1.00 89.19 183 PHE A O 1
ATOM 1439 N N . ARG A 1 184 ? 19.198 9.525 -11.663 1.00 89.38 184 ARG A N 1
ATOM 1440 C CA . ARG A 1 184 ? 19.786 9.713 -13.003 1.00 89.38 184 ARG A CA 1
ATOM 1441 C C . ARG A 1 184 ? 21.120 8.981 -13.158 1.00 89.38 184 ARG A C 1
ATOM 1443 O O . ARG A 1 184 ? 21.345 8.359 -14.193 1.00 89.38 184 ARG A O 1
ATOM 1450 N N . LYS A 1 185 ? 21.996 9.020 -12.145 1.00 89.56 185 LYS A N 1
ATOM 1451 C CA . LYS A 1 185 ? 23.262 8.260 -12.144 1.00 89.56 185 LYS A CA 1
ATOM 1452 C C . LYS A 1 185 ? 23.011 6.754 -12.223 1.00 89.56 185 LYS A C 1
ATOM 1454 O O . LYS A 1 185 ? 23.717 6.067 -12.956 1.00 89.56 185 LYS A O 1
ATOM 1459 N N . GLY A 1 186 ? 22.014 6.248 -11.497 1.00 86.81 186 GLY A N 1
ATOM 1460 C CA . GLY A 1 186 ? 21.589 4.850 -11.562 1.00 86.81 186 GLY A CA 1
ATOM 1461 C C . GLY A 1 186 ? 21.164 4.429 -12.965 1.00 86.81 186 GLY A C 1
ATOM 1462 O O . GLY A 1 186 ? 21.681 3.445 -13.486 1.00 86.81 186 GLY A O 1
ATOM 1463 N N . LEU A 1 187 ? 20.296 5.219 -13.600 1.00 83.75 187 LEU A N 1
ATOM 1464 C CA . LEU A 1 187 ? 19.830 4.979 -14.970 1.00 83.75 187 LEU A CA 1
ATOM 1465 C C . LEU A 1 187 ? 20.971 5.031 -16.002 1.00 83.75 187 LEU A C 1
ATOM 1467 O O . LEU A 1 187 ? 21.037 4.202 -16.905 1.00 83.75 187 LEU A O 1
ATOM 1471 N N . ALA A 1 188 ? 21.907 5.975 -15.859 1.00 81.56 188 ALA A N 1
ATOM 1472 C CA . ALA A 1 188 ? 23.031 6.119 -16.785 1.00 81.56 188 ALA A CA 1
ATOM 1473 C C . ALA A 1 188 ? 24.014 4.932 -16.748 1.00 81.56 188 ALA A C 1
ATOM 1475 O O . ALA A 1 188 ? 24.620 4.606 -17.768 1.00 81.56 188 ALA A O 1
ATOM 1476 N N . ARG A 1 189 ? 24.176 4.268 -15.593 1.00 72.31 189 ARG A N 1
ATOM 1477 C CA . ARG A 1 189 ? 25.034 3.073 -15.463 1.00 72.31 189 ARG A CA 1
ATOM 1478 C C . ARG A 1 189 ? 24.525 1.889 -16.288 1.00 72.31 189 ARG A C 1
ATOM 1480 O O . ARG A 1 189 ? 25.334 1.081 -16.734 1.00 72.31 189 ARG A O 1
ATOM 1487 N N . ASP A 1 190 ? 23.217 1.800 -16.500 1.00 64.81 190 ASP A N 1
ATOM 1488 C CA . ASP A 1 190 ? 22.597 0.754 -17.317 1.00 64.81 190 ASP A CA 1
ATOM 1489 C C . ASP A 1 190 ? 22.646 1.091 -18.812 1.00 64.81 190 ASP A C 1
ATOM 1491 O O . ASP A 1 190 ? 23.028 0.257 -19.629 1.00 64.81 190 ASP A O 1
ATOM 1495 N N . ALA A 1 191 ? 22.428 2.362 -19.167 1.00 55.88 191 ALA A N 1
ATOM 1496 C CA . ALA A 1 191 ? 22.604 2.846 -20.539 1.00 55.88 191 ALA A CA 1
ATOM 1497 C C . ALA A 1 191 ? 24.043 2.665 -21.070 1.00 55.88 191 ALA A C 1
ATOM 1499 O O . ALA A 1 191 ? 24.244 2.554 -22.273 1.00 55.88 191 ALA A O 1
ATOM 1500 N N . ALA A 1 192 ? 25.053 2.593 -20.195 1.00 49.78 192 ALA A N 1
ATOM 1501 C CA . ALA A 1 192 ? 26.424 2.255 -20.588 1.00 49.78 192 ALA A CA 1
ATOM 1502 C C . ALA A 1 192 ? 26.608 0.775 -20.996 1.00 49.78 192 ALA A C 1
ATOM 1504 O O . ALA A 1 192 ? 27.592 0.446 -21.656 1.00 49.78 192 ALA A O 1
ATOM 1505 N N . HIS A 1 193 ? 25.674 -0.106 -20.622 1.00 45.94 193 HIS A N 1
ATOM 1506 C CA . HIS A 1 193 ? 25.656 -1.526 -20.988 1.00 45.94 193 HIS A CA 1
ATOM 1507 C C . HIS A 1 193 ? 24.654 -1.844 -22.117 1.00 45.94 193 HIS A C 1
ATOM 1509 O O . HIS A 1 193 ? 24.747 -2.912 -22.723 1.00 45.94 193 HIS A O 1
ATOM 1515 N N . ALA A 1 194 ? 23.737 -0.925 -22.439 1.00 42.00 194 ALA A N 1
ATOM 1516 C CA . ALA A 1 194 ? 22.754 -1.061 -23.512 1.00 42.00 194 ALA A CA 1
ATOM 1517 C C . ALA A 1 194 ? 23.142 -0.223 -24.747 1.00 42.00 194 ALA A C 1
ATOM 1519 O O . ALA A 1 194 ? 23.415 0.971 -24.657 1.00 42.00 194 ALA A O 1
ATOM 1520 N N . ILE A 1 195 ? 23.137 -0.826 -25.939 1.00 32.94 195 ILE A N 1
ATOM 1521 C CA . ILE A 1 195 ? 23.318 -0.095 -27.204 1.00 32.94 195 ILE A CA 1
ATOM 1522 C C . ILE A 1 195 ? 22.013 0.663 -27.506 1.00 32.94 195 ILE A C 1
ATOM 1524 O O . ILE A 1 195 ? 21.122 0.130 -28.160 1.00 32.94 195 ILE A O 1
ATOM 1528 N N . GLY A 1 196 ? 21.873 1.895 -27.010 1.00 40.81 196 GLY A N 1
ATOM 1529 C CA . GLY A 1 196 ? 20.730 2.760 -27.329 1.00 40.81 196 GLY A CA 1
ATOM 1530 C C . GLY A 1 196 ? 20.479 3.875 -26.313 1.00 40.81 196 GLY A C 1
ATOM 1531 O O . GLY A 1 196 ? 20.729 3.726 -25.121 1.00 40.81 196 GLY A O 1
ATOM 1532 N N . SER A 1 197 ? 19.973 5.016 -26.782 1.00 36.53 197 SER A N 1
ATOM 1533 C CA . SER A 1 197 ? 19.583 6.146 -25.936 1.00 36.53 197 SER A CA 1
ATOM 1534 C C . SER A 1 197 ? 18.149 5.979 -25.422 1.00 36.53 197 SER A C 1
ATOM 1536 O O . SER A 1 197 ? 17.191 5.930 -26.193 1.00 36.53 197 SER A O 1
ATOM 1538 N N . ILE A 1 198 ? 17.988 5.932 -24.098 1.00 44.00 198 ILE A N 1
ATOM 1539 C CA . ILE A 1 198 ? 16.678 5.891 -23.438 1.00 44.00 198 ILE A CA 1
ATOM 1540 C C . ILE A 1 198 ? 16.258 7.324 -23.089 1.00 44.00 198 ILE A C 1
ATOM 1542 O O . ILE A 1 198 ? 16.928 8.010 -22.318 1.00 44.00 198 ILE A O 1
ATOM 1546 N N . HIS A 1 199 ? 15.139 7.791 -23.651 1.00 35.72 199 HIS A N 1
ATOM 1547 C CA . HIS A 1 199 ? 14.549 9.081 -23.285 1.00 35.72 199 HIS A CA 1
ATOM 1548 C C . HIS A 1 199 ? 13.811 8.960 -21.944 1.00 35.72 199 HIS A C 1
ATOM 1550 O O . HIS A 1 199 ? 12.743 8.350 -21.876 1.00 35.72 199 HIS A O 1
ATOM 1556 N N . VAL A 1 200 ? 14.358 9.581 -20.899 1.00 41.97 200 VAL A N 1
ATOM 1557 C CA . VAL A 1 200 ? 13.754 9.669 -19.561 1.00 41.97 200 VAL A CA 1
ATOM 1558 C C . VAL A 1 200 ? 13.221 11.088 -19.377 1.00 41.97 200 VAL A C 1
ATOM 1560 O O . VAL A 1 200 ? 14.007 12.036 -19.370 1.00 41.97 200 VAL A O 1
ATOM 1563 N N . ASP A 1 201 ? 11.900 11.254 -19.267 1.00 38.38 201 ASP A N 1
ATOM 1564 C CA . ASP A 1 201 ? 11.321 12.552 -18.906 1.00 38.38 201 ASP A CA 1
ATOM 1565 C C . ASP A 1 201 ? 11.447 12.756 -17.393 1.00 38.38 201 ASP A C 1
ATOM 1567 O O . ASP A 1 201 ? 10.964 11.954 -16.598 1.00 38.38 201 ASP A O 1
ATOM 1571 N N . VAL A 1 202 ? 12.155 13.814 -16.998 1.00 37.78 202 VAL A N 1
ATOM 1572 C CA . VAL A 1 202 ? 12.457 14.106 -15.593 1.00 37.78 202 VAL A CA 1
ATOM 1573 C C . VAL A 1 202 ? 11.458 15.093 -14.974 1.00 37.78 202 VAL A C 1
ATOM 1575 O O . VAL A 1 202 ? 11.459 15.282 -13.761 1.00 37.78 202 VAL A O 1
ATOM 1578 N N . LYS A 1 203 ? 10.588 15.734 -15.766 1.00 31.50 203 LYS A N 1
ATOM 1579 C CA . LYS A 1 203 ? 9.603 16.691 -15.229 1.00 31.50 203 LYS A CA 1
ATOM 1580 C C . LYS A 1 203 ? 8.410 16.017 -14.543 1.00 31.50 203 LYS A C 1
ATOM 1582 O O . LYS A 1 203 ? 7.719 16.679 -13.779 1.00 31.50 203 LYS A O 1
ATOM 1587 N N . GLU A 1 204 ? 8.224 14.717 -14.753 1.00 33.09 204 GLU A N 1
ATOM 1588 C CA . GLU A 1 204 ? 7.198 13.893 -14.097 1.00 33.09 204 GLU A CA 1
ATOM 1589 C C . GLU A 1 204 ? 7.715 13.159 -12.842 1.00 33.09 204 GLU A C 1
ATOM 1591 O O . GLU A 1 204 ? 6.959 12.430 -12.204 1.00 33.09 204 GLU A O 1
ATOM 1596 N N . ILE A 1 205 ? 8.986 13.359 -12.453 1.00 39.72 205 ILE A N 1
ATOM 1597 C CA . ILE A 1 205 ? 9.627 12.665 -11.322 1.00 39.72 205 ILE A CA 1
ATOM 1598 C C . ILE A 1 205 ? 9.228 13.319 -9.983 1.00 39.72 205 ILE A C 1
ATOM 1600 O O . ILE A 1 205 ? 9.974 14.102 -9.397 1.00 39.72 205 ILE A O 1
ATOM 1604 N N . GLY A 1 206 ? 8.013 13.020 -9.524 1.00 27.52 206 GLY A N 1
ATOM 1605 C CA . GLY A 1 206 ? 7.575 13.093 -8.123 1.00 27.52 206 GLY A CA 1
ATOM 1606 C C . GLY A 1 206 ? 8.103 11.913 -7.289 1.00 27.52 206 GLY A C 1
ATOM 1607 O O . GLY A 1 206 ? 9.021 11.219 -7.691 1.00 27.52 206 GLY A O 1
ATOM 1608 N N . ALA A 1 207 ? 7.602 11.678 -6.083 1.00 25.91 207 ALA A N 1
ATOM 1609 C CA . ALA A 1 207 ? 8.181 10.703 -5.155 1.00 25.91 207 ALA A CA 1
ATOM 1610 C C . ALA A 1 207 ? 7.569 9.295 -5.277 1.00 25.91 207 ALA A C 1
ATOM 1612 O O . ALA A 1 207 ? 7.304 8.683 -4.257 1.00 25.91 207 ALA A O 1
ATOM 1613 N N . ASP A 1 208 ? 7.353 8.760 -6.481 1.00 29.47 208 ASP A N 1
ATOM 1614 C CA . ASP A 1 208 ? 6.723 7.444 -6.661 1.00 29.47 208 ASP A CA 1
ATOM 1615 C C . ASP A 1 208 ? 7.307 6.739 -7.896 1.00 29.47 208 ASP A C 1
ATOM 1617 O O . ASP A 1 208 ? 7.319 7.298 -8.978 1.00 29.47 208 ASP A O 1
ATOM 1621 N N . PHE A 1 209 ? 7.862 5.534 -7.723 1.00 29.75 209 PHE A N 1
ATOM 1622 C CA . PHE A 1 209 ? 8.607 4.738 -8.720 1.00 29.75 209 PHE A CA 1
ATOM 1623 C C . PHE A 1 209 ? 8.219 4.958 -10.207 1.00 29.75 209 PHE A C 1
ATOM 1625 O O . PHE A 1 209 ? 7.066 4.759 -10.584 1.00 29.75 209 PHE A O 1
ATOM 1632 N N . TYR A 1 210 ? 9.203 5.269 -11.073 1.00 38.31 210 TYR A N 1
ATOM 1633 C CA . TYR A 1 210 ? 8.978 5.582 -12.500 1.00 38.31 210 TYR A CA 1
ATOM 1634 C C . TYR A 1 210 ? 9.417 4.510 -13.501 1.00 38.31 210 TYR A C 1
ATOM 1636 O O . TYR A 1 210 ? 10.397 3.789 -13.319 1.00 38.31 210 TYR A O 1
ATOM 1644 N N . ARG A 1 211 ? 8.662 4.523 -14.607 1.00 33.22 211 ARG A N 1
ATOM 1645 C CA . ARG A 1 211 ? 8.708 3.743 -15.850 1.00 33.22 211 ARG A CA 1
ATOM 1646 C C . ARG A 1 211 ? 9.710 4.302 -16.873 1.00 33.22 211 ARG A C 1
ATOM 1648 O O . ARG A 1 211 ? 9.848 5.511 -17.027 1.00 33.22 211 ARG A O 1
ATOM 1655 N N . VAL A 1 212 ? 10.283 3.405 -17.677 1.00 28.52 212 VAL A N 1
ATOM 1656 C CA . VAL A 1 212 ? 10.799 3.674 -19.033 1.00 28.52 212 VAL A CA 1
ATOM 1657 C C . VAL A 1 212 ? 9.737 3.182 -20.038 1.00 28.52 212 VAL A C 1
ATOM 1659 O O . VAL A 1 212 ? 9.089 2.170 -19.796 1.00 28.52 212 VAL A O 1
ATOM 1662 N N . ARG A 1 213 ? 9.459 3.968 -21.091 1.00 27.83 213 ARG A N 1
ATOM 1663 C CA . ARG A 1 213 ? 8.300 3.901 -22.023 1.00 27.83 213 ARG A CA 1
ATOM 1664 C C . ARG A 1 213 ? 7.681 2.506 -22.269 1.00 27.83 213 ARG A C 1
ATOM 1666 O O . ARG A 1 213 ? 8.378 1.582 -22.651 1.00 27.83 213 ARG A O 1
ATOM 1673 N N . GLY A 1 214 ? 6.341 2.424 -22.216 1.00 29.81 214 GLY A N 1
ATOM 1674 C CA . GLY A 1 214 ? 5.587 1.324 -22.862 1.00 29.81 214 GLY A CA 1
ATOM 1675 C C . GLY A 1 214 ? 4.487 0.545 -22.112 1.00 29.81 214 GLY A C 1
ATOM 1676 O O . GLY A 1 214 ? 3.677 -0.039 -22.811 1.00 29.81 214 GLY A O 1
ATOM 1677 N N . LEU A 1 215 ? 4.352 0.571 -20.774 1.00 32.94 215 LEU A N 1
ATOM 1678 C CA . LEU A 1 215 ? 3.380 -0.294 -20.072 1.00 32.94 215 LEU A CA 1
ATOM 1679 C C . LEU A 1 215 ? 2.646 0.344 -18.865 1.00 32.94 215 LEU A C 1
ATOM 1681 O O . LEU A 1 215 ? 3.172 1.262 -18.239 1.00 32.94 215 LEU A O 1
ATOM 1685 N N . GLU A 1 216 ? 1.437 -0.152 -18.571 1.00 29.81 216 GLU A N 1
ATOM 1686 C CA . GLU A 1 216 ? 0.546 0.229 -17.457 1.00 29.81 216 GLU A CA 1
ATOM 1687 C C . GLU A 1 216 ? 1.214 0.104 -16.074 1.00 29.81 216 GLU A C 1
ATOM 1689 O O . GLU A 1 216 ? 1.954 -0.844 -15.805 1.00 29.81 216 GLU A O 1
ATOM 1694 N N . LEU A 1 217 ? 0.948 1.080 -15.199 1.00 33.53 217 LEU A N 1
ATOM 1695 C CA . LEU A 1 217 ? 1.512 1.206 -13.852 1.00 33.53 217 LEU A CA 1
ATOM 1696 C C . LEU A 1 217 ? 0.467 0.841 -12.793 1.00 33.53 217 LEU A C 1
ATOM 1698 O O . LEU A 1 217 ? -0.661 1.319 -12.838 1.00 33.53 217 LEU A O 1
ATOM 1702 N N . VAL A 1 218 ? 0.884 0.061 -11.794 1.00 33.09 218 VAL A N 1
ATOM 1703 C CA . VAL A 1 218 ? 0.152 -0.123 -10.535 1.00 33.09 218 VAL A CA 1
ATOM 1704 C C . VAL A 1 218 ? 1.056 0.362 -9.408 1.00 33.09 218 VAL A C 1
ATOM 1706 O O . VAL A 1 218 ? 2.045 -0.284 -9.057 1.00 33.09 218 VAL A O 1
ATOM 1709 N N . THR A 1 219 ? 0.722 1.528 -8.864 1.00 30.67 219 THR A N 1
ATOM 1710 C CA . THR A 1 219 ? 1.370 2.109 -7.688 1.00 30.67 219 THR A CA 1
ATOM 1711 C C . THR A 1 219 ? 0.993 1.302 -6.455 1.00 30.67 219 THR A C 1
ATOM 1713 O O . THR A 1 219 ? -0.183 1.132 -6.140 1.00 30.67 219 THR A O 1
ATOM 1716 N N . ILE A 1 220 ? 1.989 0.838 -5.705 1.00 32.88 220 ILE A N 1
ATOM 1717 C CA . ILE A 1 220 ? 1.775 0.363 -4.339 1.00 32.88 220 ILE A CA 1
ATOM 1718 C C . ILE A 1 220 ? 2.286 1.472 -3.448 1.00 32.88 220 ILE A C 1
ATOM 1720 O O . ILE A 1 220 ? 3.481 1.555 -3.167 1.00 32.88 220 ILE A O 1
ATOM 1724 N N . ALA A 1 221 ? 1.369 2.339 -3.030 1.00 27.28 221 ALA A N 1
ATOM 1725 C CA . ALA A 1 221 ? 1.636 3.303 -1.982 1.00 27.28 221 ALA A CA 1
ATOM 1726 C C . ALA A 1 221 ? 1.955 2.527 -0.694 1.00 27.28 221 ALA A C 1
ATOM 1728 O O . ALA A 1 221 ? 1.081 2.126 0.075 1.00 27.28 221 ALA A O 1
ATOM 1729 N N . LEU A 1 222 ? 3.242 2.272 -0.464 1.00 33.25 222 LEU A N 1
ATOM 1730 C CA . LEU A 1 222 ? 3.770 1.900 0.838 1.00 33.25 222 LEU A CA 1
ATOM 1731 C C . LEU A 1 222 ? 3.787 3.163 1.691 1.00 33.25 222 LEU A C 1
ATOM 1733 O O . LEU A 1 222 ? 4.820 3.808 1.821 1.00 33.25 222 LEU A O 1
ATOM 1737 N N . SER A 1 223 ? 2.615 3.518 2.212 1.00 30.22 223 SER A N 1
ATOM 1738 C CA . SER A 1 223 ? 2.348 4.169 3.500 1.00 30.22 223 SER A CA 1
ATOM 1739 C C . SER A 1 223 ? 0.900 4.672 3.473 1.00 30.22 223 SER A C 1
ATOM 1741 O O . SER A 1 223 ? 0.522 5.396 2.562 1.00 30.22 223 SER A O 1
ATOM 1743 N N . TRP A 1 224 ? 0.129 4.323 4.509 1.00 31.98 224 TRP A N 1
ATOM 1744 C CA . TRP A 1 224 ? -1.242 4.788 4.791 1.00 31.98 224 TRP A CA 1
ATOM 1745 C C . TRP A 1 224 ? -2.396 4.161 3.992 1.00 31.98 224 TRP A C 1
ATOM 1747 O O . TRP A 1 224 ? -3.133 4.871 3.326 1.00 31.98 224 TRP A O 1
ATOM 1757 N N . LEU A 1 225 ? -2.643 2.854 4.168 1.00 30.05 225 LEU A N 1
ATOM 1758 C CA . LEU A 1 225 ? -4.025 2.326 4.214 1.00 30.05 225 LEU A CA 1
ATOM 1759 C C . LEU A 1 225 ? -4.147 0.895 4.779 1.00 30.05 225 LEU A C 1
ATOM 1761 O O . LEU A 1 225 ? -5.058 0.156 4.427 1.00 30.05 225 LEU A O 1
ATOM 1765 N N . PHE A 1 226 ? -3.248 0.463 5.662 1.00 30.95 226 PHE A N 1
ATOM 1766 C CA . PHE A 1 226 ? -3.413 -0.820 6.352 1.00 30.95 226 PHE A CA 1
ATOM 1767 C C . PHE A 1 226 ? -3.820 -0.557 7.789 1.00 30.95 226 PHE A C 1
ATOM 1769 O O . PHE A 1 226 ? -2.934 -0.347 8.607 1.00 30.95 226 PHE A O 1
ATOM 1776 N N . LEU A 1 227 ? -5.141 -0.487 8.039 1.00 28.27 227 LEU A N 1
ATOM 1777 C CA . LEU A 1 227 ? -5.831 -0.809 9.314 1.00 28.27 227 LEU A CA 1
ATOM 1778 C C . LEU A 1 227 ? -7.299 -0.334 9.419 1.00 28.27 227 LEU A C 1
ATOM 1780 O O . LEU A 1 227 ? -7.833 -0.290 10.524 1.00 28.27 227 LEU A O 1
ATOM 1784 N N . MET A 1 228 ? -7.985 -0.001 8.318 1.00 25.16 228 MET A N 1
ATOM 1785 C CA . MET A 1 228 ? -9.414 0.376 8.372 1.00 25.16 228 MET A CA 1
ATOM 1786 C C . MET A 1 228 ? -10.378 -0.556 7.623 1.00 25.16 228 MET A C 1
ATOM 1788 O O . MET A 1 228 ? -11.501 -0.155 7.329 1.00 25.16 228 MET A O 1
ATOM 1792 N N . LEU A 1 229 ? -9.993 -1.811 7.390 1.00 30.22 229 LEU A N 1
ATOM 1793 C CA . LEU A 1 229 ? -10.914 -2.902 7.039 1.00 30.22 229 LEU A CA 1
ATOM 1794 C C . LEU A 1 229 ? -10.626 -4.093 7.963 1.00 30.22 229 LEU A C 1
ATOM 1796 O O . LEU A 1 229 ? -11.592 -4.700 8.480 1.00 30.22 229 LEU A O 1
#

Secondary structure (DSSP, 8-state):
--PPPP---S-----------------PPPPHHHHHHHTTTSPTT-----HHHH----HHHHHHHHHHHHHHHH-HHHIIIIIIHHHHHHHHHHHHHHHT-SSGGG----S-HHHHHHHHHHHHHHHHHTTSS-TT-EEEEETTS-HHHHHHHHHHHHHHT-EEEEEPPPSSP--HHHHHHHHHHHHHHHHTTSSS------TT--SS----SSS-------SS-SS--

Foldseek 3Di:
DDDDDDDDDPPDDDPDPPPVPPDPPPDDDDDPVQVCQQQVVDDPPDDPPCCLPPHGGGPVLVVVVVVLVVVCVVPVVCCVPPNVVVVQLVVLVVVCVVVVPPDSVLDDDDQDLLVVLLVVLVVVLVCLVVVVDDQAAEDEDEPPPDPSSVVSCCVRQVVSRYYYFYQYQDPPDDDPVSVLVSVVVSVVVSVVVDPDDFDDDPVPDDPFGDDGDDDDDRTRPPDDDPDND

pLDDT: mean 75.01, std 24.75, range [25.16, 98.19]

InterPro domains:
  IPR015421 Pyridoxal phosphate-dependent transferase, major domain [G3DSA:3.40.640.10] (79-189)
  IPR015424 Pyridoxal phosphate-dependent transferase [SSF53383] (35-210)

Sequence (229 aa):
MDPPTKIEDPRADANGDNNHVSKKPKLSFISEPEIRQEFAHHKPGIARINNGSFGS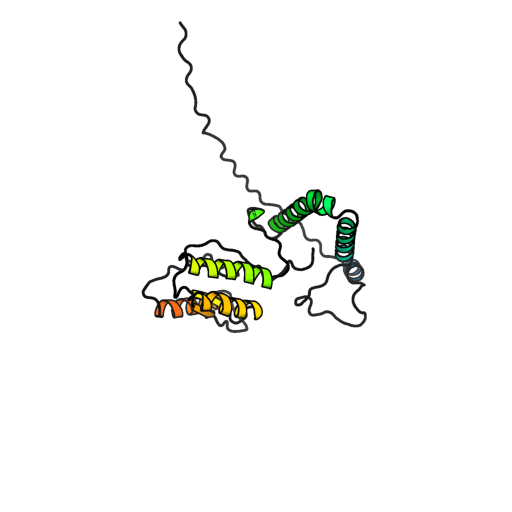CPASIIASQKRWQLRFLQQPDDFFFNHLQRQILHSRTIIKDLINADHVDEVSIVDNATTAAAIVLQNVGWAFADGRFQKGDAVVMLHCAFQAVKKSIEAYVTRAGGSVIVVHLPFPVNSNEEIIAEFRKGLARDAAHAIGSIHVDVKEIGADFYRVRGLELVTIALSWLFLML

Radius of gyration: 24.8 Å; chains: 1; bounding box: 72×38×84 Å